Protein AF-A0A427B7B5-F1 (afdb_monomer_lite)

Sequence (213 aa):
MLGLHEHFFVAAPRDSLESLPESDGTNKLGASFETPCGRRLIKPSAYVEKIASLKPNLWASIADEVPAWVSGKRNKTSIDRTLRWLDECLALDPVCFWIGGFGLGENVEERPALLNAVTDNLPEEKVRFISGLSLPEEVLQGVASGIDLFDSTYIYHLTLGGFALIFPFEILDHNNLDFQLDDTVGDRTKINLRATIYRCVISVLLMYHTVVN

Organism: Ensete ventricosum (NCBI:txid4639)

Structure (mmCIF, N/CA/C/O backbone):
data_AF-A0A427B7B5-F1
#
_entry.id   AF-A0A427B7B5-F1
#
loop_
_atom_site.group_PDB
_atom_site.id
_atom_site.type_symbol
_atom_site.label_atom_id
_atom_site.label_alt_id
_atom_site.label_comp_id
_atom_site.label_asym_id
_atom_site.label_entity_id
_atom_site.label_seq_id
_atom_site.pdbx_PDB_ins_code
_atom_site.Cartn_x
_atom_site.Cartn_y
_atom_site.Cartn_z
_atom_site.occupancy
_atom_site.B_iso_or_equiv
_atom_site.auth_seq_id
_atom_site.auth_comp_id
_atom_site.auth_asym_id
_atom_site.auth_atom_id
_atom_site.pdbx_PDB_model_num
ATOM 1 N N . MET A 1 1 ? -18.883 -5.060 -14.615 1.00 57.41 1 MET A N 1
ATOM 2 C CA . MET A 1 1 ? -17.630 -5.752 -14.233 1.00 57.41 1 MET A CA 1
ATOM 3 C C . MET A 1 1 ? -16.832 -5.971 -15.510 1.00 57.41 1 MET A C 1
ATOM 5 O O . MET A 1 1 ? -17.467 -6.184 -16.533 1.00 57.41 1 MET A O 1
ATOM 9 N N . LEU A 1 2 ? -15.503 -5.866 -15.486 1.00 76.31 2 LEU A N 1
ATOM 10 C CA . LEU A 1 2 ? -14.628 -5.733 -16.670 1.00 76.31 2 LEU A CA 1
ATOM 11 C C . LEU A 1 2 ? -14.593 -6.947 -17.637 1.00 76.31 2 LEU A C 1
ATOM 13 O O . LEU A 1 2 ? -13.726 -7.005 -18.495 1.00 76.31 2 LEU A O 1
ATOM 17 N N . GLY A 1 3 ? -15.490 -7.931 -17.508 1.00 83.69 3 GLY A N 1
ATOM 18 C CA . GLY A 1 3 ? -15.489 -9.166 -18.312 1.00 83.69 3 GLY A CA 1
ATOM 19 C C . GLY A 1 3 ? -14.344 -10.138 -17.990 1.00 83.69 3 GLY A C 1
ATOM 20 O O . GLY A 1 3 ? -14.225 -11.187 -18.610 1.00 83.69 3 GLY A O 1
ATOM 21 N N . LEU A 1 4 ? -13.512 -9.812 -17.001 1.00 86.44 4 LEU A N 1
ATOM 22 C CA . LEU A 1 4 ? -12.301 -10.538 -16.615 1.00 86.44 4 LEU A CA 1
ATOM 23 C C . LEU A 1 4 ? -12.587 -11.555 -15.499 1.00 86.44 4 LEU A C 1
ATOM 25 O O . LEU A 1 4 ? -12.067 -11.448 -14.394 1.00 86.44 4 LEU A O 1
ATOM 29 N N . HIS A 1 5 ? -13.458 -12.525 -15.765 1.00 81.62 5 HIS A N 1
ATOM 30 C CA . HIS A 1 5 ? -13.994 -13.422 -14.730 1.00 81.62 5 HIS A CA 1
ATOM 31 C C . HIS A 1 5 ? -12.963 -14.370 -14.089 1.00 81.62 5 HIS A C 1
ATOM 33 O O . HIS A 1 5 ? -13.182 -14.822 -12.972 1.00 81.62 5 HIS A O 1
ATOM 39 N N . GLU A 1 6 ? -11.847 -14.644 -14.767 1.00 88.94 6 GLU A N 1
ATOM 40 C CA . GLU A 1 6 ? -10.796 -15.566 -14.298 1.00 88.94 6 GLU A CA 1
ATOM 41 C C . GLU A 1 6 ? -9.592 -14.857 -13.654 1.00 88.94 6 GLU A C 1
ATOM 43 O O . GLU A 1 6 ? -8.565 -15.479 -13.396 1.00 88.94 6 GLU A O 1
ATOM 48 N N . HIS A 1 7 ? -9.690 -13.548 -13.415 1.00 89.69 7 HIS A N 1
ATOM 49 C CA . HIS A 1 7 ? -8.570 -12.751 -12.918 1.00 89.69 7 HIS A CA 1
ATOM 50 C C . HIS A 1 7 ? -8.693 -12.489 -11.420 1.00 89.69 7 HIS A C 1
ATOM 52 O O . HIS A 1 7 ? -9.791 -12.319 -10.888 1.00 89.69 7 HIS A O 1
ATOM 58 N N . PHE A 1 8 ? -7.542 -12.426 -10.754 1.00 88.62 8 PHE A N 1
ATOM 59 C CA . PHE A 1 8 ? -7.450 -12.043 -9.354 1.00 88.62 8 PHE A CA 1
ATOM 60 C C . PHE A 1 8 ? -7.418 -10.518 -9.230 1.00 88.62 8 PHE A C 1
ATOM 62 O O . PHE A 1 8 ? -6.579 -9.857 -9.841 1.00 88.62 8 PHE A O 1
ATOM 69 N N . PHE A 1 9 ? -8.313 -9.959 -8.421 1.00 88.94 9 PHE A N 1
ATOM 70 C CA . PHE A 1 9 ? -8.409 -8.526 -8.173 1.00 88.94 9 PHE A CA 1
ATOM 71 C C . PHE A 1 9 ? -8.019 -8.181 -6.743 1.00 88.94 9 PHE A C 1
ATOM 73 O O . PHE A 1 9 ? -8.556 -8.743 -5.787 1.00 88.94 9 PHE A O 1
ATOM 80 N N . VAL A 1 10 ? -7.140 -7.190 -6.620 1.00 87.50 10 VAL A N 1
ATOM 81 C CA . VAL A 1 10 ? -6.786 -6.541 -5.359 1.00 87.50 10 VAL A CA 1
ATOM 82 C C . VAL A 1 10 ? -7.374 -5.136 -5.383 1.00 87.50 10 VAL A C 1
ATOM 84 O O . VAL A 1 10 ? -7.145 -4.389 -6.333 1.00 87.50 10 VAL A O 1
ATOM 87 N N . ALA A 1 11 ? -8.145 -4.774 -4.362 1.00 88.44 11 ALA A N 1
ATOM 88 C CA . ALA A 1 11 ? -8.683 -3.428 -4.209 1.00 88.44 11 ALA A CA 1
ATOM 89 C C . ALA A 1 11 ? -7.918 -2.664 -3.122 1.00 88.44 11 ALA A C 1
ATOM 91 O O . ALA A 1 11 ? -7.963 -3.019 -1.943 1.00 88.44 11 ALA A O 1
ATOM 92 N N . ALA A 1 12 ? -7.245 -1.593 -3.529 1.00 84.94 12 ALA A N 1
ATOM 93 C CA . ALA A 1 12 ? -6.597 -0.646 -2.635 1.00 84.94 12 ALA A CA 1
ATOM 94 C C . ALA A 1 12 ? -7.446 0.633 -2.510 1.00 84.94 12 ALA A C 1
ATOM 96 O O . ALA A 1 12 ? -8.144 1.001 -3.460 1.00 84.94 12 ALA A O 1
ATOM 97 N N . PRO A 1 13 ? -7.397 1.339 -1.368 1.00 82.94 13 PRO A N 1
ATOM 98 C CA . PRO A 1 13 ? -8.123 2.594 -1.193 1.00 82.94 13 PRO A CA 1
ATOM 99 C C . PRO A 1 13 ? -7.545 3.750 -2.025 1.00 82.94 13 PRO A C 1
ATOM 101 O O . PRO A 1 13 ? -8.253 4.724 -2.286 1.00 82.94 13 PRO A O 1
ATOM 104 N N . ARG A 1 14 ? -6.277 3.657 -2.438 1.00 79.56 14 ARG A N 1
ATOM 105 C CA . ARG A 1 14 ? -5.535 4.684 -3.178 1.00 79.56 14 ARG A CA 1
ATOM 106 C C . ARG A 1 14 ? -4.988 4.131 -4.487 1.00 79.56 14 ARG A C 1
ATOM 108 O O . ARG A 1 14 ? -4.707 2.940 -4.589 1.00 79.56 14 ARG A O 1
ATOM 115 N N . ASP A 1 15 ? -4.803 5.036 -5.440 1.00 79.12 15 ASP A N 1
ATOM 116 C CA . ASP A 1 15 ? -3.955 4.812 -6.604 1.00 79.12 15 ASP A CA 1
ATOM 117 C C . ASP A 1 15 ? -2.549 5.334 -6.299 1.00 79.12 15 ASP A C 1
ATOM 119 O O . ASP A 1 15 ? -2.348 6.526 -6.053 1.00 79.12 15 ASP A O 1
ATOM 123 N N . SER A 1 16 ? -1.586 4.428 -6.311 1.00 75.69 16 SER A N 1
ATOM 124 C CA . SER A 1 16 ? -0.183 4.699 -6.034 1.00 75.69 16 SER A CA 1
ATOM 125 C C . SER A 1 16 ? 0.498 5.568 -7.097 1.00 75.69 16 SER A C 1
ATOM 127 O O . SER A 1 16 ? 1.581 6.089 -6.845 1.00 75.69 16 SER A O 1
ATOM 129 N N . LEU A 1 17 ? -0.105 5.725 -8.283 1.00 74.56 17 LEU A N 1
ATOM 130 C CA . LEU A 1 17 ? 0.421 6.579 -9.355 1.00 74.56 17 LEU A CA 1
ATOM 131 C C . LEU A 1 17 ? 0.153 8.068 -9.126 1.00 74.56 17 LEU A C 1
ATOM 133 O O . LEU A 1 17 ? 0.968 8.908 -9.499 1.00 74.56 17 LEU A O 1
ATOM 137 N N . GLU A 1 18 ? -1.000 8.391 -8.545 1.00 63.97 18 GLU A N 1
ATOM 138 C CA . GLU A 1 18 ? -1.522 9.763 -8.480 1.00 63.97 18 GLU A CA 1
ATOM 139 C C . GLU A 1 18 ? -1.510 10.330 -7.053 1.00 63.97 18 GLU A C 1
ATOM 141 O O . GLU A 1 18 ? -1.676 11.534 -6.857 1.00 63.97 18 GLU A O 1
ATOM 146 N N . SER A 1 19 ? -1.327 9.486 -6.031 1.00 55.53 19 SER A N 1
ATOM 147 C CA . SER A 1 19 ? -1.556 9.893 -4.647 1.00 55.53 19 SER A CA 1
ATOM 148 C C . SER A 1 19 ? -0.258 10.091 -3.868 1.00 55.53 19 SER A C 1
ATOM 150 O O . SER A 1 19 ? 0.217 9.196 -3.176 1.00 55.53 19 SER A O 1
ATOM 152 N N . LEU A 1 20 ? 0.236 11.330 -3.832 1.00 57.28 20 LEU A N 1
ATOM 153 C CA . LEU A 1 20 ? 0.855 11.788 -2.586 1.00 57.28 20 LEU A CA 1
ATOM 154 C C . LEU A 1 20 ? -0.245 11.800 -1.506 1.00 57.28 20 LEU A C 1
ATOM 156 O O . LEU A 1 20 ? -1.394 12.137 -1.818 1.00 57.28 20 LEU A O 1
ATOM 160 N N . PRO A 1 21 ? 0.030 11.414 -0.249 1.00 58.50 21 PRO A N 1
ATOM 161 C CA . PRO A 1 21 ? -0.982 11.422 0.799 1.00 58.50 21 PRO A CA 1
ATOM 162 C C . PRO A 1 21 ? -1.262 12.863 1.239 1.00 58.50 21 PRO A C 1
ATOM 164 O O . PRO A 1 21 ? -0.837 13.314 2.303 1.00 58.50 21 PRO A O 1
ATOM 167 N N . GLU A 1 22 ? -2.005 13.617 0.434 1.00 63.38 22 GLU A N 1
ATOM 168 C CA . GLU A 1 22 ? -2.606 14.853 0.908 1.00 63.38 22 GLU A CA 1
ATOM 169 C C . GLU A 1 22 ? -3.712 14.478 1.901 1.00 63.38 22 GLU A C 1
ATOM 171 O O . GLU A 1 22 ? -4.785 13.989 1.548 1.00 63.38 22 GLU A O 1
ATOM 176 N N . SER A 1 23 ? -3.429 14.665 3.193 1.00 62.78 23 SER A N 1
ATOM 177 C CA . SER A 1 23 ? -4.386 14.385 4.278 1.00 62.78 23 SER A CA 1
ATOM 178 C C . SER A 1 23 ? -5.478 15.461 4.407 1.00 62.78 23 SER A C 1
ATOM 180 O O . SER A 1 23 ? -6.267 15.466 5.360 1.00 62.78 23 SER A O 1
ATOM 182 N N . ASP A 1 24 ? -5.516 16.401 3.465 1.00 73.00 24 ASP A N 1
ATOM 183 C CA . ASP A 1 24 ? -6.387 17.560 3.500 1.00 73.00 24 ASP A CA 1
ATOM 184 C C . ASP A 1 24 ? -7.859 17.152 3.388 1.00 73.00 24 ASP A C 1
ATOM 186 O O . ASP A 1 24 ? -8.315 16.472 2.467 1.00 73.00 24 ASP A O 1
ATOM 190 N N . GLY A 1 25 ? -8.639 17.588 4.377 1.00 78.88 25 GLY A N 1
ATOM 191 C CA . GLY A 1 25 ? -10.051 17.234 4.509 1.00 78.88 25 GLY A CA 1
ATOM 192 C C . GLY A 1 25 ? -10.315 15.914 5.241 1.00 78.88 25 GLY A C 1
ATOM 193 O O . GLY A 1 25 ? -11.463 15.693 5.647 1.00 78.88 25 GLY A O 1
ATOM 194 N N . THR A 1 26 ? -9.294 15.083 5.494 1.00 85.50 26 THR A N 1
ATOM 195 C CA . THR A 1 26 ? -9.446 13.876 6.320 1.00 85.50 26 THR A CA 1
ATOM 196 C C . THR A 1 26 ? -9.787 14.264 7.754 1.00 85.50 26 THR A C 1
ATOM 198 O O . THR A 1 26 ? -9.128 15.084 8.403 1.00 85.50 26 THR A O 1
ATOM 201 N N . ASN A 1 27 ? -10.857 13.677 8.279 1.00 90.31 27 ASN A N 1
ATOM 202 C CA . ASN A 1 27 ? -11.389 14.037 9.585 1.00 90.31 27 ASN A CA 1
ATOM 203 C C . ASN A 1 27 ? -11.905 12.801 10.321 1.00 90.31 27 ASN A C 1
ATOM 205 O O . ASN A 1 27 ? -11.733 11.678 9.877 1.00 90.31 27 ASN A O 1
ATOM 209 N N . LYS A 1 28 ? -12.533 12.999 11.481 1.00 88.44 28 LYS A N 1
ATOM 210 C CA . LYS A 1 28 ? -12.993 11.898 12.339 1.00 88.44 28 LYS A CA 1
ATOM 211 C C . LYS A 1 28 ? -14.016 10.974 11.658 1.00 88.44 28 LYS A C 1
ATOM 213 O O . LYS A 1 28 ? -14.165 9.844 12.103 1.00 88.44 28 LYS A O 1
ATOM 218 N N . LEU A 1 29 ? -14.734 11.468 10.646 1.00 89.06 29 LEU A N 1
ATOM 219 C CA . LEU A 1 29 ? -15.806 10.749 9.956 1.00 89.06 29 LEU A CA 1
ATOM 220 C C . LEU A 1 29 ? -15.298 9.857 8.818 1.00 89.06 29 LEU A C 1
ATOM 222 O O . LEU A 1 29 ? -16.028 8.958 8.413 1.00 89.06 29 LEU A O 1
ATOM 226 N N . GLY A 1 30 ? -14.110 10.117 8.268 1.00 89.94 30 GLY A N 1
ATOM 227 C CA . GLY A 1 30 ? -13.609 9.356 7.129 1.00 89.94 30 GLY A CA 1
ATOM 228 C C . GLY A 1 30 ? -12.345 9.924 6.493 1.00 89.94 30 GLY A C 1
ATOM 229 O O . GLY A 1 30 ? -11.903 11.032 6.821 1.00 89.94 30 GLY A O 1
ATOM 230 N N . ALA A 1 31 ? -11.802 9.145 5.561 1.00 90.12 31 ALA A N 1
ATOM 231 C CA . ALA A 1 31 ? -10.627 9.475 4.768 1.00 90.12 31 ALA A CA 1
ATOM 232 C C . ALA A 1 31 ? -11.010 10.318 3.544 1.00 90.12 31 ALA A C 1
ATOM 234 O O . ALA A 1 31 ? -12.053 10.107 2.919 1.00 90.12 31 ALA A O 1
ATOM 235 N N . SER A 1 32 ? -10.180 11.306 3.224 1.00 89.00 32 SER A N 1
ATOM 236 C CA . SER A 1 32 ? -10.349 12.184 2.068 1.00 89.00 32 SER A CA 1
ATOM 237 C C . SER A 1 32 ? -9.493 11.696 0.905 1.00 89.00 32 SER A C 1
ATOM 239 O O . SER A 1 32 ? -8.314 11.402 1.089 1.00 89.00 32 SER A O 1
ATOM 241 N N . PHE A 1 33 ? -10.087 11.609 -0.282 1.00 85.25 33 PHE A N 1
ATOM 242 C CA . PHE A 1 33 ? -9.450 11.152 -1.515 1.00 85.25 33 PHE A CA 1
ATOM 243 C C . PHE A 1 33 ? -9.573 12.224 -2.585 1.00 85.25 33 PHE A C 1
ATOM 245 O O . PHE A 1 33 ? -10.678 12.714 -2.836 1.00 85.25 33 PHE A O 1
ATOM 252 N N . GLU A 1 34 ? -8.461 12.561 -3.229 1.00 81.75 34 GLU A N 1
ATOM 253 C CA . GLU A 1 34 ? -8.496 13.340 -4.459 1.00 81.75 34 GLU A CA 1
ATOM 254 C C . GLU A 1 34 ? -8.877 12.433 -5.626 1.00 81.75 34 GLU A C 1
ATOM 256 O O . GLU A 1 34 ? -8.486 11.270 -5.703 1.00 81.75 34 GLU A O 1
ATOM 261 N N . THR A 1 35 ? -9.717 12.954 -6.513 1.00 82.06 35 THR A N 1
ATOM 262 C CA . THR A 1 35 ? -10.156 12.246 -7.716 1.00 82.06 35 THR A CA 1
ATOM 263 C C . THR A 1 35 ? -10.138 13.222 -8.887 1.00 82.06 35 THR A C 1
ATOM 265 O O . THR A 1 35 ? -10.223 14.433 -8.659 1.00 82.06 35 THR A O 1
ATOM 268 N N . PRO A 1 36 ? -10.165 12.746 -10.144 1.00 82.19 36 PRO A N 1
ATOM 269 C CA . PRO A 1 36 ? -10.345 13.629 -11.299 1.00 82.19 36 PRO A CA 1
ATOM 270 C C . PRO A 1 36 ? -11.621 14.493 -11.231 1.00 82.19 36 PRO A C 1
ATOM 272 O O . PRO A 1 36 ? -11.723 15.514 -11.901 1.00 82.19 36 PRO A O 1
ATOM 275 N N . CYS A 1 37 ? -12.603 14.105 -10.406 1.00 83.94 37 CYS A N 1
ATOM 276 C CA . CYS A 1 37 ? -13.848 14.842 -10.156 1.00 83.94 37 CYS A CA 1
ATOM 277 C C . CYS A 1 37 ? -13.810 15.686 -8.860 1.00 83.94 37 CYS A C 1
ATOM 279 O O . CYS A 1 37 ? -14.865 16.068 -8.330 1.00 83.94 37 CYS A O 1
ATOM 281 N N . GLY A 1 38 ? -12.611 15.936 -8.330 1.00 84.19 38 GLY A N 1
ATOM 282 C CA . GLY A 1 38 ? -12.343 16.651 -7.085 1.00 84.19 38 GLY A CA 1
ATOM 283 C C . GLY A 1 38 ? -12.373 15.770 -5.834 1.00 84.19 38 GLY A C 1
ATOM 284 O O . GLY A 1 38 ? -12.680 14.575 -5.882 1.00 84.19 38 GLY A O 1
ATOM 285 N N . ARG A 1 39 ? -12.091 16.398 -4.691 1.00 86.88 39 ARG A N 1
ATOM 286 C CA . ARG A 1 39 ? -12.034 15.761 -3.373 1.00 86.88 39 ARG A CA 1
ATOM 287 C C . ARG A 1 39 ? -13.329 15.044 -2.990 1.00 86.88 39 ARG A C 1
ATOM 289 O O . ARG A 1 39 ? -14.446 15.544 -3.193 1.00 86.88 39 ARG A O 1
ATOM 296 N N . ARG A 1 40 ? -13.188 13.875 -2.369 1.00 88.62 40 ARG A N 1
ATOM 297 C CA . ARG A 1 40 ? -14.283 13.068 -1.822 1.00 88.62 40 ARG A CA 1
ATOM 298 C C . ARG A 1 40 ? -13.919 12.551 -0.435 1.00 88.62 40 ARG A C 1
ATOM 300 O O . ARG A 1 40 ? -12.922 11.863 -0.267 1.00 88.62 40 ARG A O 1
ATOM 307 N N . LEU A 1 41 ? -14.773 12.836 0.546 1.00 91.69 41 LEU A N 1
ATOM 308 C CA . LEU A 1 41 ? -14.690 12.239 1.878 1.00 91.69 41 LEU A CA 1
ATOM 309 C C . LEU A 1 41 ? -15.443 10.904 1.884 1.00 91.69 41 LEU A C 1
ATOM 311 O O . LEU A 1 41 ? -16.647 10.876 1.616 1.00 91.69 41 LEU A O 1
ATOM 315 N N . ILE A 1 42 ? -14.757 9.815 2.215 1.00 91.31 42 ILE A N 1
ATOM 316 C CA . ILE A 1 42 ? -15.315 8.462 2.255 1.00 91.31 42 ILE A CA 1
ATOM 317 C C . ILE A 1 42 ? -15.285 7.944 3.694 1.00 91.31 42 ILE A C 1
ATOM 319 O O . ILE A 1 42 ? -14.238 7.890 4.336 1.00 91.31 42 ILE A O 1
ATOM 323 N N . LYS A 1 43 ? -16.461 7.565 4.200 1.00 92.31 43 LYS A N 1
ATOM 324 C CA . LYS A 1 43 ? -16.616 6.913 5.508 1.00 92.31 43 LYS A CA 1
ATOM 325 C C . LYS A 1 43 ? -16.222 5.432 5.416 1.00 92.31 43 LYS A C 1
ATOM 327 O O . LYS A 1 43 ? -16.439 4.855 4.347 1.00 92.31 43 LYS A O 1
ATOM 332 N N . PRO A 1 44 ? -15.758 4.794 6.506 1.00 89.69 44 PRO A N 1
ATOM 333 C CA . PRO A 1 44 ? -15.434 3.365 6.498 1.00 89.69 44 PRO A CA 1
ATOM 334 C C . PRO A 1 44 ? -16.604 2.492 6.032 1.00 89.69 44 PRO A C 1
ATOM 336 O O . PRO A 1 44 ? -16.435 1.692 5.120 1.00 89.69 44 PRO A O 1
ATOM 339 N N . SER A 1 45 ? -17.818 2.729 6.535 1.00 89.12 45 SER A N 1
ATOM 340 C CA . SER A 1 45 ? -19.015 1.999 6.089 1.00 89.12 45 SER A CA 1
ATOM 341 C C . SER A 1 45 ? -19.294 2.126 4.585 1.00 89.12 45 SER A C 1
ATOM 343 O O . SER A 1 45 ? -19.540 1.134 3.906 1.00 89.12 45 SER A O 1
ATOM 345 N N . ALA A 1 46 ? -19.185 3.335 4.031 1.00 91.50 46 ALA A N 1
ATOM 346 C CA . ALA A 1 46 ? -19.378 3.570 2.601 1.00 91.50 46 ALA A CA 1
ATOM 347 C C . ALA A 1 46 ? -18.256 2.947 1.749 1.00 91.50 46 ALA A C 1
ATOM 349 O O . ALA A 1 46 ? -18.483 2.573 0.598 1.00 91.50 46 ALA A O 1
ATOM 350 N N . TYR A 1 47 ? -17.037 2.856 2.287 1.00 91.06 47 TYR A N 1
ATOM 351 C CA . TYR A 1 47 ? -15.931 2.153 1.642 1.00 91.06 47 TYR A CA 1
ATOM 352 C C . TYR A 1 47 ? -16.198 0.645 1.579 1.00 91.06 47 TYR A C 1
ATOM 354 O O . TYR A 1 47 ? -16.150 0.052 0.504 1.00 91.06 47 TYR A O 1
ATOM 362 N N . VAL A 1 48 ? -16.569 0.060 2.716 1.00 88.50 48 VAL A N 1
ATOM 363 C CA . VAL A 1 48 ? -16.960 -1.345 2.887 1.00 88.50 48 VAL A CA 1
ATOM 364 C C . VAL A 1 48 ? -18.087 -1.732 1.919 1.00 88.50 48 VAL A C 1
ATOM 366 O O . VAL A 1 48 ? -17.967 -2.727 1.206 1.00 88.50 48 VAL A O 1
ATOM 369 N N . GLU A 1 49 ? -19.136 -0.913 1.794 1.00 90.31 49 GLU A N 1
ATOM 370 C CA . GLU A 1 49 ? -20.223 -1.129 0.821 1.00 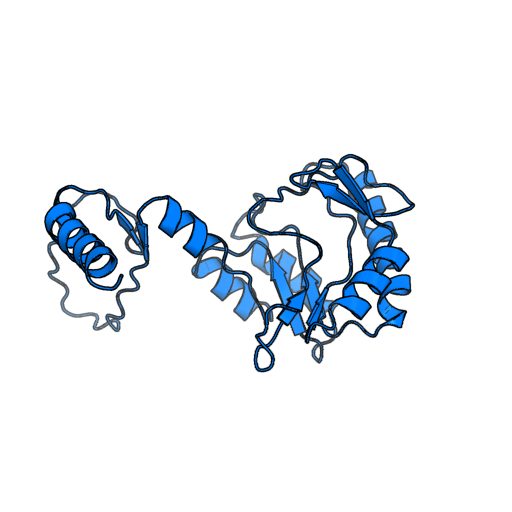90.31 49 GLU A CA 1
ATOM 371 C C . GLU A 1 49 ? -19.720 -1.168 -0.633 1.00 90.31 49 GLU A C 1
ATOM 373 O O . GLU A 1 49 ? -20.121 -2.031 -1.421 1.00 90.31 49 GLU A O 1
ATOM 378 N N . LYS A 1 50 ? -18.803 -0.261 -0.999 1.00 90.88 50 LYS A N 1
ATOM 379 C CA . LYS A 1 50 ? -18.204 -0.242 -2.341 1.00 90.88 50 LYS A CA 1
ATOM 380 C C . LYS A 1 50 ? -17.359 -1.484 -2.591 1.00 90.88 50 LYS A C 1
ATOM 382 O O . LYS A 1 50 ? -17.524 -2.107 -3.638 1.00 90.88 50 LYS A O 1
ATOM 387 N N . ILE A 1 51 ? -16.506 -1.870 -1.646 1.00 90.12 51 ILE A N 1
ATOM 388 C CA . ILE A 1 51 ? -15.686 -3.083 -1.749 1.00 90.12 51 ILE A CA 1
ATOM 389 C C . ILE A 1 51 ? -16.568 -4.322 -1.919 1.00 90.12 51 ILE A C 1
ATOM 391 O O . ILE A 1 51 ? -16.344 -5.113 -2.837 1.00 90.12 51 ILE A O 1
ATOM 395 N N . ALA A 1 52 ? -17.630 -4.447 -1.120 1.00 88.44 52 ALA A N 1
ATOM 396 C CA . ALA A 1 52 ? -18.584 -5.546 -1.237 1.00 88.44 52 ALA A CA 1
ATOM 397 C C . ALA A 1 52 ? -19.263 -5.595 -2.620 1.00 88.44 52 ALA A C 1
ATOM 399 O O . ALA A 1 52 ? -19.527 -6.679 -3.144 1.00 88.44 52 ALA A O 1
ATOM 400 N N . SER A 1 53 ? -19.514 -4.436 -3.242 1.00 90.75 53 SER A N 1
ATOM 401 C CA . SER A 1 53 ? -20.066 -4.362 -4.602 1.00 90.75 53 SER A CA 1
ATOM 402 C C . SER A 1 53 ? -19.059 -4.756 -5.692 1.00 90.75 53 SER A C 1
ATOM 404 O O . SER A 1 53 ? -19.453 -5.347 -6.699 1.00 90.75 53 SER A O 1
ATOM 406 N N . LEU A 1 54 ? -17.769 -4.462 -5.484 1.00 89.19 54 LEU A N 1
ATOM 407 C CA . LEU A 1 54 ? -16.685 -4.801 -6.409 1.00 89.19 54 LEU A CA 1
ATOM 408 C C . LEU A 1 54 ? -16.333 -6.288 -6.364 1.00 89.19 54 LEU A C 1
ATOM 410 O O . LEU A 1 54 ? -15.903 -6.825 -7.381 1.00 89.19 54 LEU A O 1
ATOM 414 N N . LYS A 1 55 ? -16.537 -6.941 -5.212 1.00 87.38 55 LYS A N 1
ATOM 415 C CA . LYS A 1 55 ? -16.188 -8.351 -4.969 1.00 87.38 55 LYS A CA 1
ATOM 416 C C . LYS A 1 55 ? -14.753 -8.689 -5.413 1.00 87.38 55 LYS A C 1
ATOM 418 O O . LYS A 1 55 ? -14.575 -9.609 -6.214 1.00 87.38 55 LYS A O 1
ATOM 423 N N . PRO A 1 56 ? -13.735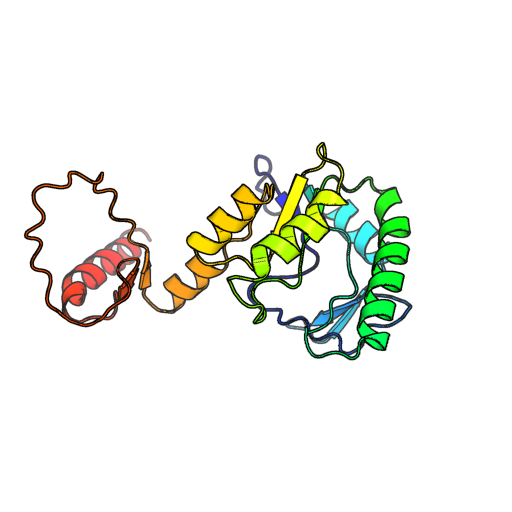 -7.938 -4.950 1.00 89.44 56 PRO A N 1
ATOM 424 C CA . PRO A 1 56 ? -12.354 -8.281 -5.247 1.00 89.44 56 PRO A CA 1
ATOM 425 C C . PRO A 1 56 ? -11.970 -9.575 -4.520 1.00 89.44 56 PRO A C 1
ATOM 427 O O . PRO A 1 56 ? -12.611 -9.974 -3.546 1.00 89.44 56 PRO A O 1
ATOM 430 N N . ASN A 1 57 ? -10.899 -10.220 -4.970 1.00 87.69 57 ASN A N 1
ATOM 431 C CA . ASN A 1 57 ? -10.350 -11.388 -4.288 1.00 87.69 57 ASN A CA 1
ATOM 432 C C . ASN A 1 57 ? -9.585 -10.992 -3.017 1.00 87.69 57 ASN A C 1
ATOM 434 O O . ASN A 1 57 ? -9.531 -11.765 -2.064 1.00 87.69 57 ASN A O 1
ATOM 438 N N . LEU A 1 58 ? -9.015 -9.785 -3.005 1.00 86.94 58 LEU A N 1
ATOM 439 C CA . LEU A 1 58 ? -8.276 -9.211 -1.888 1.00 86.94 58 LEU A CA 1
ATOM 440 C C . LEU A 1 58 ? -8.582 -7.716 -1.773 1.00 86.94 58 LEU A C 1
ATOM 442 O O . LEU A 1 58 ? -8.793 -7.045 -2.783 1.00 86.94 58 LEU A O 1
ATOM 446 N N . TRP A 1 59 ? -8.596 -7.166 -0.562 1.00 87.44 59 TRP A N 1
ATOM 447 C CA . TRP A 1 59 ? -8.801 -5.733 -0.374 1.00 87.44 59 TRP A CA 1
ATOM 448 C C . TRP A 1 59 ? -8.184 -5.218 0.920 1.00 87.44 59 TRP A C 1
ATOM 450 O O . TRP A 1 59 ? -8.091 -5.931 1.919 1.00 87.44 59 TRP A O 1
ATOM 460 N N . ALA A 1 60 ? -7.802 -3.949 0.880 1.00 85.56 60 ALA A N 1
ATOM 461 C CA . ALA A 1 60 ? -7.179 -3.221 1.970 1.00 85.56 60 ALA A CA 1
ATOM 462 C C . ALA A 1 60 ? -8.192 -2.349 2.721 1.00 85.56 60 ALA A C 1
ATOM 464 O O . ALA A 1 60 ? -9.039 -1.715 2.093 1.00 85.56 60 ALA A O 1
ATOM 465 N N . SER A 1 61 ? -8.093 -2.242 4.046 1.00 85.06 61 SER A N 1
ATOM 466 C CA . SER A 1 61 ? -8.862 -1.247 4.806 1.00 85.06 61 SER A CA 1
ATOM 467 C C . SER A 1 61 ? -8.402 0.181 4.490 1.00 85.06 61 SER A C 1
ATOM 469 O O . SER A 1 61 ? -7.240 0.407 4.159 1.00 85.06 61 SER A O 1
ATOM 471 N N . ILE A 1 62 ? -9.287 1.166 4.658 1.00 86.44 62 ILE A N 1
ATOM 472 C CA . ILE A 1 62 ? -8.885 2.580 4.610 1.00 86.44 62 ILE A CA 1
ATOM 473 C C . ILE A 1 62 ? -8.072 2.973 5.850 1.00 86.44 62 ILE A C 1
ATOM 475 O O . ILE A 1 62 ? -8.329 2.483 6.949 1.00 86.44 62 ILE A O 1
ATOM 479 N N . ALA A 1 63 ? -7.145 3.915 5.684 1.00 86.12 63 ALA A N 1
ATOM 480 C CA . ALA A 1 63 ? -6.331 4.476 6.759 1.00 86.12 63 ALA A CA 1
ATOM 481 C C . ALA A 1 63 ? -6.311 6.014 6.701 1.00 86.12 63 ALA A C 1
ATOM 483 O O . ALA A 1 63 ? -6.556 6.615 5.653 1.00 86.12 63 ALA A O 1
ATOM 484 N N . ASP A 1 64 ? -6.042 6.671 7.834 1.00 87.69 64 ASP A N 1
ATOM 485 C CA . ASP A 1 64 ? -5.750 8.112 7.871 1.00 87.69 64 ASP A CA 1
ATOM 486 C C . ASP A 1 64 ? -4.271 8.317 7.536 1.00 87.69 64 ASP A C 1
ATOM 488 O O . ASP A 1 64 ? -3.422 8.418 8.419 1.00 87.69 64 ASP A O 1
ATOM 492 N N . GLU A 1 65 ? -3.956 8.319 6.247 1.00 81.00 65 GLU A N 1
ATOM 493 C CA . GLU A 1 65 ? -2.599 8.556 5.764 1.00 81.00 65 GLU A CA 1
ATOM 494 C C . GLU A 1 65 ? -2.189 10.014 5.979 1.00 81.00 65 GLU A C 1
ATOM 496 O O . GLU A 1 65 ? -2.937 10.953 5.681 1.00 81.00 65 GLU A O 1
ATOM 501 N N . VAL A 1 66 ? -0.973 10.208 6.482 1.00 81.44 66 VAL A N 1
ATOM 502 C CA . VAL A 1 66 ? -0.395 11.526 6.733 1.00 81.44 66 VAL A CA 1
ATOM 503 C C . VAL A 1 66 ? 1.021 11.600 6.175 1.00 81.44 66 VAL A C 1
ATOM 505 O O . VAL A 1 66 ? 1.747 10.610 6.248 1.00 81.44 66 VAL A O 1
ATOM 508 N N . PRO A 1 67 ? 1.451 12.765 5.667 1.00 78.50 67 PRO A N 1
ATOM 509 C CA . PRO A 1 67 ? 2.840 12.963 5.278 1.00 78.50 67 PRO A CA 1
ATOM 510 C C . PRO A 1 67 ? 3.812 12.793 6.450 1.00 78.50 67 PRO A C 1
ATOM 512 O O . PRO A 1 67 ? 3.473 13.101 7.594 1.00 78.50 67 PRO A O 1
ATOM 515 N N . ALA A 1 68 ? 5.057 12.415 6.157 1.00 75.56 68 ALA A N 1
ATOM 516 C CA . ALA A 1 68 ? 6.096 12.201 7.170 1.00 75.56 68 ALA A CA 1
ATOM 517 C C . ALA A 1 68 ? 6.394 13.448 8.033 1.00 75.56 68 ALA A C 1
ATOM 519 O O . ALA A 1 68 ? 6.805 13.331 9.184 1.00 75.56 68 ALA A O 1
ATOM 520 N N . TRP A 1 69 ? 6.150 14.653 7.508 1.00 78.81 69 TRP A N 1
ATOM 521 C CA . TRP A 1 69 ? 6.443 15.926 8.180 1.00 78.81 69 TRP A CA 1
ATOM 522 C C . TRP A 1 69 ? 5.321 16.450 9.091 1.00 78.81 69 TRP A C 1
ATOM 524 O O . TRP A 1 69 ? 5.395 17.584 9.576 1.00 78.81 69 TRP A O 1
ATOM 534 N N . VAL A 1 70 ? 4.253 15.682 9.337 1.00 83.94 70 VAL A N 1
ATOM 535 C CA . VAL A 1 70 ? 3.215 16.118 10.284 1.00 83.94 70 VAL A CA 1
ATOM 536 C C . VAL A 1 70 ? 3.710 16.075 11.733 1.00 83.94 70 VAL A C 1
ATOM 538 O O . VAL A 1 70 ? 4.554 15.272 12.114 1.00 83.94 70 VAL A O 1
ATOM 541 N N . SER A 1 71 ? 3.132 16.917 12.597 1.00 89.06 71 SER A N 1
ATOM 542 C CA . SER A 1 71 ? 3.444 16.877 14.034 1.00 89.06 71 SER A CA 1
ATOM 543 C C . SER A 1 71 ? 3.160 15.498 14.650 1.00 89.06 71 SER A C 1
ATOM 545 O O . SER A 1 71 ? 2.180 14.842 14.290 1.00 89.06 71 SER A O 1
ATOM 547 N N . GLY A 1 72 ? 3.919 15.106 15.680 1.00 89.31 72 GLY A N 1
ATOM 548 C CA . GLY A 1 72 ? 3.681 13.843 16.397 1.00 89.31 72 GLY A CA 1
ATOM 549 C C . GLY A 1 72 ? 2.255 13.711 16.953 1.00 89.31 72 GLY A C 1
ATOM 550 O O . GLY A 1 72 ? 1.677 12.626 16.957 1.00 89.31 72 GLY A O 1
ATOM 551 N N . LYS A 1 73 ? 1.619 14.831 17.329 1.00 91.75 73 LYS A N 1
ATOM 552 C CA . LYS A 1 73 ? 0.202 14.858 17.730 1.00 91.75 73 LYS A CA 1
ATOM 553 C C . LYS A 1 73 ? -0.736 14.480 16.575 1.00 91.75 73 LYS A C 1
ATOM 555 O O . LYS A 1 73 ? -1.706 13.751 16.792 1.00 91.75 73 LYS A O 1
ATOM 560 N N . ARG A 1 74 ? -0.468 14.972 15.360 1.00 88.88 74 ARG A N 1
ATOM 561 C CA . ARG A 1 74 ? -1.244 14.636 14.155 1.00 88.88 74 ARG A CA 1
ATOM 562 C C . ARG A 1 74 ? -1.027 13.182 13.746 1.00 88.88 74 ARG A C 1
ATOM 564 O O . ARG A 1 74 ? -2.019 12.545 13.404 1.00 88.88 74 ARG A O 1
ATOM 571 N N . ASN A 1 75 ? 0.204 12.677 13.860 1.00 88.50 75 ASN A N 1
ATOM 572 C CA . ASN A 1 75 ? 0.530 11.278 13.585 1.00 88.50 75 ASN A CA 1
ATOM 573 C C . ASN A 1 75 ? -0.180 10.317 14.560 1.00 88.50 75 ASN A C 1
ATOM 575 O O . ASN A 1 75 ? -0.850 9.373 14.162 1.00 88.50 75 ASN A O 1
ATOM 579 N N . LYS A 1 76 ? -0.155 10.618 15.864 1.00 90.12 76 LYS A N 1
ATOM 580 C CA . LYS A 1 76 ? -0.922 9.829 16.843 1.00 90.12 76 LYS A CA 1
ATOM 581 C C . LYS A 1 76 ? -2.423 9.828 16.528 1.00 90.12 76 LYS A C 1
ATOM 583 O O . LYS A 1 76 ? -3.079 8.799 16.609 1.00 90.12 76 LYS A O 1
ATOM 588 N N . THR A 1 77 ? -2.953 10.980 16.114 1.00 91.38 77 THR A N 1
ATOM 589 C CA . THR A 1 77 ? -4.367 11.102 15.729 1.00 91.38 77 THR A CA 1
ATOM 590 C C . THR A 1 77 ? -4.710 10.270 14.489 1.00 91.38 77 THR A C 1
ATOM 592 O O . THR A 1 77 ? -5.817 9.736 14.437 1.00 91.38 77 THR A O 1
ATOM 595 N N . SER A 1 78 ? -3.817 10.167 13.495 1.00 89.25 78 SER A N 1
ATOM 596 C CA . SER A 1 78 ? -4.043 9.286 12.340 1.00 89.25 78 SER A CA 1
ATOM 597 C C . SER A 1 78 ? -4.056 7.825 12.753 1.00 89.25 78 SER A C 1
ATOM 599 O O . SER A 1 78 ? -4.982 7.120 12.375 1.00 89.25 78 SER A O 1
ATOM 601 N N . ILE A 1 79 ? -3.106 7.394 13.587 1.00 89.25 79 ILE A N 1
ATOM 602 C CA . ILE A 1 79 ? -3.063 6.017 14.103 1.00 89.25 79 ILE A CA 1
ATOM 603 C C . ILE A 1 79 ? -4.377 5.673 14.822 1.00 89.25 79 ILE A C 1
ATOM 605 O O . ILE A 1 79 ? -5.033 4.694 14.470 1.00 89.25 79 ILE A O 1
ATOM 609 N N . ASP A 1 80 ? -4.822 6.525 15.753 1.00 89.62 80 ASP A N 1
ATOM 610 C CA . ASP A 1 80 ? -6.067 6.312 16.506 1.00 89.62 80 ASP A CA 1
ATOM 611 C C . ASP A 1 80 ? -7.310 6.231 15.591 1.00 89.62 80 ASP A C 1
ATOM 613 O O . ASP A 1 80 ? -8.271 5.517 15.889 1.00 89.62 80 ASP A O 1
ATOM 617 N N . ARG A 1 81 ? -7.325 6.982 14.480 1.00 91.62 81 ARG A N 1
ATOM 618 C CA . ARG A 1 81 ? -8.417 6.941 13.491 1.00 91.62 81 ARG A CA 1
ATOM 619 C C . ARG A 1 81 ? -8.364 5.682 12.640 1.00 91.62 81 ARG A C 1
ATOM 621 O O . ARG A 1 81 ? -9.401 5.048 12.485 1.00 91.62 81 ARG A O 1
ATOM 628 N N . THR A 1 82 ? -7.188 5.320 12.136 1.00 89.38 82 THR A N 1
ATOM 629 C CA . THR A 1 82 ? -6.979 4.103 11.345 1.00 89.38 82 THR A CA 1
ATOM 630 C C . THR A 1 82 ? -7.417 2.870 12.123 1.00 89.38 82 THR A C 1
ATOM 632 O O . THR A 1 82 ? -8.163 2.066 11.580 1.00 89.38 82 THR A O 1
ATOM 635 N N . LEU A 1 83 ? -7.055 2.756 13.406 1.00 87.38 83 LEU A N 1
ATOM 636 C CA . LEU A 1 83 ? -7.490 1.637 14.251 1.00 87.38 83 LEU A CA 1
ATOM 637 C C . LEU A 1 83 ? -9.017 1.575 14.388 1.00 87.38 83 LEU A C 1
ATOM 639 O O . LEU A 1 83 ? -9.614 0.522 14.199 1.00 87.38 83 LEU A O 1
ATOM 643 N N . ARG A 1 84 ? -9.672 2.719 14.621 1.00 88.50 84 ARG A N 1
ATOM 644 C CA . ARG A 1 84 ? -11.141 2.771 14.697 1.00 88.50 84 ARG A CA 1
ATOM 645 C C . ARG A 1 84 ? -11.808 2.377 13.379 1.00 88.50 84 ARG A C 1
ATOM 647 O O . ARG A 1 84 ? -12.829 1.701 13.385 1.00 88.50 84 ARG A O 1
ATOM 654 N N . TRP A 1 85 ? -11.272 2.837 12.252 1.00 88.81 85 TRP A N 1
ATOM 655 C CA . TRP A 1 85 ? -11.817 2.503 10.936 1.00 88.81 85 TRP A CA 1
ATOM 656 C C . TRP A 1 85 ? -11.549 1.052 10.557 1.00 88.81 85 TRP A C 1
ATOM 658 O O . TRP A 1 85 ? -12.379 0.448 9.880 1.00 88.81 85 TRP A O 1
ATOM 668 N N . LEU A 1 86 ? -10.428 0.489 11.010 1.00 85.44 86 LEU A N 1
ATOM 669 C CA . LEU A 1 86 ? -10.123 -0.925 10.864 1.00 85.44 86 LEU A CA 1
ATOM 670 C C . LEU A 1 86 ? -11.180 -1.772 11.575 1.00 85.44 86 LEU A C 1
ATOM 672 O O . LEU A 1 86 ? -11.722 -2.664 10.934 1.00 85.44 86 LEU A O 1
ATOM 676 N N . ASP A 1 87 ? -11.556 -1.438 12.814 1.00 82.12 87 ASP A N 1
ATOM 677 C CA . ASP A 1 87 ? -12.629 -2.140 13.540 1.00 82.12 87 ASP A CA 1
ATOM 678 C C . ASP A 1 87 ? -13.952 -2.167 12.747 1.00 82.12 87 ASP A C 1
ATOM 68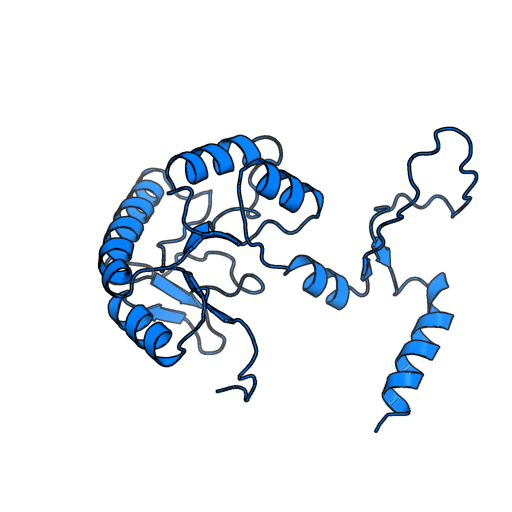0 O O . ASP A 1 87 ? -14.643 -3.185 12.714 1.00 82.12 87 ASP A O 1
ATOM 684 N N . GLU A 1 88 ? -14.291 -1.075 12.048 1.00 80.12 88 GLU A N 1
ATOM 685 C CA . GLU A 1 88 ? -15.462 -1.014 11.157 1.00 80.12 88 GLU A CA 1
ATOM 686 C C . GLU A 1 88 ? -15.284 -1.870 9.887 1.00 80.12 88 GLU A C 1
ATOM 688 O O . GLU A 1 88 ? -16.242 -2.473 9.399 1.00 80.12 88 GLU A O 1
ATOM 693 N N . CYS A 1 89 ? -14.063 -1.943 9.348 1.00 78.06 89 CYS A N 1
ATOM 694 C CA . CYS A 1 89 ? -13.729 -2.733 8.160 1.00 78.06 89 CYS A CA 1
ATOM 695 C C . CYS A 1 89 ? -13.656 -4.242 8.448 1.00 78.06 89 CYS A C 1
ATOM 697 O O . CYS A 1 89 ? -13.974 -5.042 7.566 1.00 78.06 89 CYS A O 1
ATOM 699 N N . LEU A 1 90 ? -13.296 -4.645 9.673 1.00 77.38 90 LEU A N 1
ATOM 700 C CA . LEU A 1 90 ? -13.222 -6.049 10.097 1.00 77.38 90 LEU A CA 1
ATOM 701 C C . LEU A 1 90 ? -14.560 -6.791 9.952 1.00 77.38 90 LEU A C 1
ATOM 703 O O . LEU A 1 90 ? -14.566 -8.014 9.838 1.00 77.38 90 LEU A O 1
ATOM 707 N N . ALA A 1 91 ? -15.683 -6.071 9.860 1.00 72.12 91 ALA A N 1
ATOM 708 C CA . ALA A 1 91 ? -16.996 -6.647 9.570 1.00 72.12 91 ALA A CA 1
ATOM 709 C C . ALA A 1 91 ? -17.056 -7.432 8.241 1.00 72.12 91 ALA A C 1
ATOM 711 O O . ALA A 1 91 ? -17.928 -8.286 8.084 1.00 72.12 91 ALA A O 1
ATOM 712 N N . LEU A 1 92 ? -16.148 -7.160 7.296 1.00 70.06 92 LEU A N 1
ATOM 713 C CA . LEU A 1 92 ? -16.025 -7.888 6.028 1.00 70.06 92 LEU A CA 1
ATOM 714 C C . LEU A 1 92 ? -14.846 -8.876 5.983 1.00 70.06 92 LEU A C 1
ATOM 716 O O . LEU A 1 92 ? -14.569 -9.393 4.906 1.00 70.06 92 LEU A O 1
ATOM 720 N N . ASP A 1 93 ? -14.167 -9.127 7.111 1.00 69.62 93 ASP A N 1
ATOM 721 C CA . ASP A 1 93 ? -12.946 -9.949 7.210 1.00 69.62 93 ASP A CA 1
ATOM 722 C C . ASP A 1 93 ? -11.900 -9.581 6.137 1.00 69.62 93 ASP A C 1
ATOM 724 O O . ASP A 1 93 ? -11.765 -10.266 5.118 1.00 69.62 93 ASP A O 1
ATOM 728 N N . PRO A 1 94 ? -11.160 -8.468 6.311 1.00 65.06 94 PRO A N 1
ATOM 729 C CA . PRO A 1 94 ? -10.079 -8.134 5.402 1.00 65.06 94 PRO A CA 1
ATOM 730 C C . PRO A 1 94 ? -9.071 -9.286 5.350 1.00 65.06 94 PRO A C 1
ATOM 732 O O . PRO A 1 94 ? -8.608 -9.828 6.361 1.00 65.06 94 PRO A O 1
ATOM 735 N N . VAL A 1 95 ? -8.746 -9.676 4.124 1.00 69.50 95 VAL A N 1
ATOM 736 C CA . VAL A 1 95 ? -7.874 -10.821 3.848 1.00 69.50 95 VAL A CA 1
ATOM 737 C C . VAL A 1 95 ? -6.398 -10.392 3.798 1.00 69.50 95 VAL A C 1
ATOM 739 O O . VAL A 1 95 ? -5.519 -11.237 3.949 1.00 69.50 95 VAL A O 1
ATOM 742 N N . CYS A 1 96 ? -6.111 -9.086 3.673 1.00 76.81 96 CYS A N 1
ATOM 743 C CA . CYS A 1 96 ? -4.754 -8.536 3.719 1.00 76.81 96 CYS A CA 1
ATOM 744 C C . CYS A 1 96 ? -4.627 -7.272 4.568 1.00 76.81 96 CYS A C 1
ATOM 746 O O . CYS A 1 96 ? -5.571 -6.488 4.704 1.00 76.81 96 CYS A O 1
ATOM 748 N N . PHE A 1 97 ? -3.404 -7.029 5.027 1.00 81.00 97 PHE A N 1
ATOM 749 C CA . PHE A 1 97 ? -2.977 -5.753 5.580 1.00 81.00 97 PHE A CA 1
ATOM 750 C C . PHE A 1 97 ? -2.317 -4.919 4.497 1.00 81.00 97 PHE A C 1
ATOM 752 O O . PHE A 1 97 ? -1.403 -5.385 3.820 1.00 81.00 97 PHE A O 1
ATOM 759 N N . TRP A 1 98 ? -2.780 -3.681 4.353 1.00 86.12 98 TRP A N 1
ATOM 760 C CA . TRP A 1 98 ? -2.122 -2.706 3.501 1.00 86.12 98 TRP A CA 1
ATOM 761 C C . TRP A 1 98 ? -1.174 -1.844 4.310 1.00 86.12 98 TRP A C 1
ATOM 763 O O . TRP A 1 98 ? -1.554 -1.274 5.334 1.00 86.12 98 TRP A O 1
ATOM 773 N N . ILE A 1 99 ? 0.055 -1.760 3.826 1.00 84.25 99 ILE A N 1
ATOM 774 C CA . ILE A 1 99 ? 1.131 -0.975 4.397 1.00 84.25 99 ILE A CA 1
ATOM 775 C C . ILE A 1 99 ? 1.376 0.187 3.435 1.00 84.25 99 ILE A C 1
ATOM 777 O O . ILE A 1 99 ? 1.681 -0.005 2.260 1.00 84.25 99 ILE A O 1
ATOM 781 N N . GLY A 1 100 ? 1.193 1.402 3.938 1.00 79.88 100 GLY A N 1
ATOM 782 C CA . GLY A 1 100 ? 1.400 2.638 3.190 1.00 79.88 100 GLY A CA 1
ATOM 783 C C . GLY A 1 100 ? 2.363 3.572 3.910 1.00 79.88 100 GLY A C 1
ATOM 784 O O . GLY A 1 100 ? 2.764 3.317 5.045 1.00 79.88 100 GLY A O 1
ATOM 785 N N . GLY A 1 101 ? 2.714 4.677 3.253 1.00 75.50 101 GLY A N 1
ATOM 786 C CA . GLY A 1 101 ? 3.609 5.694 3.816 1.00 75.50 101 GLY A CA 1
ATOM 787 C C . GLY A 1 101 ? 5.103 5.439 3.590 1.00 75.50 101 GLY A C 1
ATOM 788 O O . GLY A 1 101 ? 5.918 6.178 4.135 1.00 75.50 101 GLY A O 1
ATOM 789 N N . PHE A 1 102 ? 5.449 4.433 2.786 1.00 78.50 102 PHE A N 1
ATOM 790 C CA . PHE A 1 102 ? 6.806 4.170 2.305 1.00 78.50 102 PHE A CA 1
ATOM 791 C C . PHE A 1 102 ? 6.998 4.747 0.894 1.00 78.50 102 PHE A C 1
ATOM 793 O O . PHE A 1 102 ? 6.020 4.993 0.187 1.00 78.50 102 PHE A O 1
ATOM 800 N N . GLY A 1 103 ? 8.244 4.996 0.491 1.00 73.12 103 GLY A N 1
ATOM 801 C CA . GLY A 1 103 ? 8.579 5.643 -0.781 1.00 73.12 103 GLY A CA 1
ATOM 802 C C . GLY A 1 103 ? 8.342 7.156 -0.804 1.00 73.12 103 GLY A C 1
ATOM 803 O O . GLY A 1 103 ? 8.341 7.765 -1.873 1.00 73.12 103 GLY A O 1
ATOM 804 N N . LEU A 1 104 ? 8.132 7.785 0.359 1.00 70.88 104 LEU A N 1
ATOM 805 C CA . LEU A 1 104 ? 7.780 9.210 0.484 1.00 70.88 104 LEU A CA 1
ATOM 806 C C . LEU A 1 104 ? 8.931 10.072 1.021 1.00 70.88 104 LEU A C 1
ATOM 808 O O . LEU A 1 104 ? 8.716 11.212 1.441 1.00 70.88 104 LEU A O 1
ATOM 812 N N . GLY A 1 105 ? 10.150 9.535 0.995 1.00 68.69 105 GLY A N 1
ATOM 813 C CA . GLY A 1 105 ? 11.366 10.223 1.427 1.00 68.69 105 GLY A CA 1
ATOM 814 C C . GLY A 1 105 ? 11.937 9.713 2.747 1.00 68.69 105 GLY A C 1
ATOM 815 O O . GLY A 1 105 ? 12.750 10.411 3.352 1.00 68.69 105 GLY A O 1
ATOM 816 N N . GLU A 1 106 ? 11.524 8.528 3.208 1.00 76.31 106 GLU A N 1
ATOM 817 C CA . GLU A 1 106 ? 12.260 7.814 4.248 1.00 76.31 106 GLU A CA 1
ATOM 818 C C . GLU A 1 106 ? 13.674 7.467 3.772 1.00 76.31 106 GLU A C 1
ATOM 820 O O . GLU A 1 106 ? 13.917 7.290 2.574 1.00 76.31 106 GLU A O 1
ATOM 825 N N . ASN A 1 107 ? 14.613 7.354 4.712 1.00 79.56 107 ASN A N 1
ATOM 826 C CA . ASN A 1 107 ? 15.962 6.951 4.356 1.00 79.56 107 ASN A CA 1
ATOM 827 C C . ASN A 1 107 ? 16.028 5.442 4.058 1.00 79.56 107 ASN A C 1
ATOM 829 O O . ASN A 1 107 ? 15.421 4.635 4.769 1.00 79.56 107 ASN A O 1
ATOM 833 N N . VAL A 1 108 ? 16.799 5.049 3.040 1.00 79.88 108 VAL A N 1
ATOM 834 C CA . VAL A 1 108 ? 16.880 3.653 2.572 1.00 79.88 108 VAL A CA 1
ATOM 835 C C . VAL A 1 108 ? 17.416 2.729 3.669 1.00 79.88 108 VAL A C 1
ATOM 837 O O . VAL A 1 108 ? 16.972 1.588 3.787 1.00 79.88 108 VAL A O 1
ATOM 840 N N . GLU A 1 109 ? 18.323 3.219 4.513 1.00 85.19 109 GLU A N 1
ATOM 841 C CA . GLU A 1 109 ? 18.909 2.469 5.629 1.00 85.19 109 GLU A CA 1
ATOM 842 C C . GLU A 1 109 ? 17.949 2.312 6.818 1.00 85.19 109 GLU A C 1
ATOM 844 O O . GLU A 1 109 ? 18.073 1.361 7.589 1.00 85.19 109 GLU A O 1
ATOM 849 N N . GLU A 1 110 ? 16.986 3.224 6.980 1.00 85.44 110 GLU A N 1
ATOM 850 C CA . GLU A 1 110 ? 15.995 3.180 8.065 1.00 85.44 110 GLU A CA 1
ATOM 851 C C . GLU A 1 110 ? 14.780 2.321 7.697 1.00 85.44 110 GLU A C 1
ATOM 853 O O . GLU A 1 110 ? 14.108 1.770 8.576 1.00 85.44 110 GLU A O 1
ATOM 858 N N . ARG A 1 111 ? 14.515 2.162 6.396 1.00 87.69 111 ARG A N 1
ATOM 859 C CA . ARG A 1 111 ? 13.359 1.430 5.876 1.00 87.69 111 ARG A CA 1
ATOM 860 C C . ARG A 1 111 ? 13.217 0.010 6.436 1.00 87.69 111 ARG A C 1
ATOM 862 O O . ARG A 1 111 ? 12.109 -0.300 6.870 1.00 87.69 111 ARG A O 1
ATOM 869 N N . PRO A 1 112 ? 14.257 -0.849 6.499 1.00 88.81 112 PRO A N 1
ATOM 870 C CA . PRO A 1 112 ? 14.097 -2.201 7.037 1.00 88.81 112 PRO A CA 1
ATOM 871 C C . PRO A 1 112 ? 13.634 -2.205 8.496 1.00 88.81 112 PRO A C 1
ATOM 873 O O . PRO A 1 112 ? 12.798 -3.018 8.878 1.00 88.81 112 PRO A O 1
ATOM 876 N N . ALA A 1 113 ? 14.129 -1.268 9.311 1.00 89.00 113 ALA A N 1
ATOM 877 C CA . ALA A 1 113 ? 13.718 -1.154 10.707 1.00 89.00 113 ALA A CA 1
ATOM 878 C C . ALA A 1 113 ? 12.246 -0.729 10.832 1.00 89.00 113 ALA A C 1
ATOM 880 O O . ALA A 1 113 ? 11.524 -1.257 11.677 1.00 89.00 113 ALA A O 1
ATOM 881 N N . LEU A 1 114 ? 11.794 0.189 9.971 1.00 87.81 114 LEU A N 1
ATOM 882 C CA . LEU A 1 114 ? 10.395 0.618 9.910 1.00 87.81 114 LEU A CA 1
ATOM 883 C C . LEU A 1 114 ? 9.471 -0.503 9.423 1.00 87.81 114 LEU A C 1
ATOM 885 O O . LEU A 1 114 ? 8.415 -0.712 10.017 1.00 87.81 114 LEU A O 1
ATOM 889 N N . LEU A 1 115 ? 9.867 -1.229 8.373 1.00 89.25 115 LEU A N 1
ATOM 890 C CA . LEU A 1 115 ? 9.110 -2.368 7.855 1.00 89.25 115 LEU A CA 1
ATOM 891 C C . LEU A 1 115 ? 8.958 -3.443 8.928 1.00 89.25 115 LEU A C 1
ATOM 893 O O . LEU A 1 115 ? 7.828 -3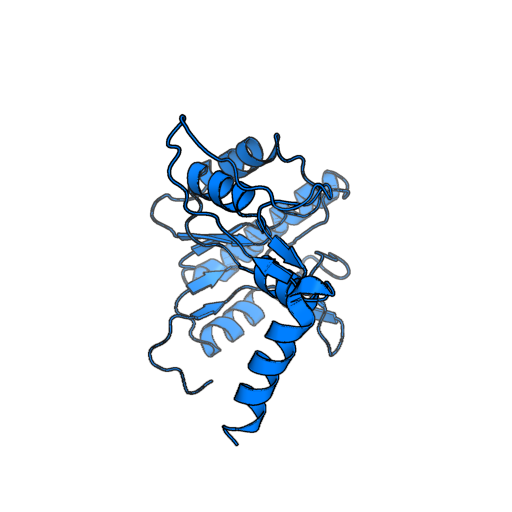.805 9.237 1.00 89.25 115 LEU A O 1
ATOM 897 N N . ASN A 1 116 ? 10.062 -3.855 9.560 1.00 90.56 116 ASN A N 1
ATOM 898 C CA . ASN A 1 116 ? 10.047 -4.865 10.620 1.00 90.56 116 ASN A CA 1
ATOM 899 C C . ASN A 1 116 ? 9.151 -4.440 11.791 1.00 90.56 116 ASN A C 1
ATOM 901 O O . ASN A 1 116 ? 8.311 -5.208 12.247 1.00 90.56 116 ASN A O 1
ATOM 905 N N . ALA A 1 117 ? 9.241 -3.177 12.224 1.00 87.44 117 ALA A N 1
ATOM 906 C CA . ALA A 1 117 ? 8.385 -2.662 13.290 1.00 87.44 117 ALA A CA 1
ATOM 907 C C . ALA A 1 117 ? 6.884 -2.750 12.954 1.00 87.44 117 ALA A C 1
ATOM 909 O O . ALA A 1 117 ? 6.067 -2.927 13.857 1.00 87.44 117 ALA A O 1
ATOM 910 N N . VAL A 1 118 ? 6.500 -2.631 11.679 1.00 87.00 118 VAL A N 1
ATOM 911 C CA . VAL A 1 118 ? 5.111 -2.830 11.245 1.00 87.00 118 VAL A CA 1
ATOM 912 C C . VAL A 1 118 ? 4.785 -4.319 11.158 1.00 87.00 118 VAL A C 1
ATOM 914 O O . VAL A 1 118 ? 3.799 -4.756 11.748 1.00 87.00 118 VAL A O 1
ATOM 917 N N . THR A 1 119 ? 5.599 -5.101 10.451 1.00 88.88 119 THR A N 1
ATOM 918 C CA . THR A 1 119 ? 5.325 -6.511 10.133 1.00 88.88 119 THR A CA 1
ATOM 919 C C . THR A 1 119 ? 5.306 -7.401 11.371 1.00 88.88 119 THR A C 1
ATOM 921 O O . THR A 1 119 ? 4.479 -8.309 11.421 1.00 88.88 119 THR A O 1
ATOM 924 N N . ASP A 1 120 ? 6.110 -7.092 12.394 1.00 88.88 120 ASP A N 1
ATOM 925 C CA . ASP A 1 120 ? 6.137 -7.796 13.689 1.00 88.88 120 ASP A CA 1
ATOM 926 C C . ASP A 1 120 ? 4.809 -7.681 14.460 1.00 88.88 120 ASP A C 1
ATOM 928 O O . ASP A 1 120 ? 4.518 -8.484 15.346 1.00 88.88 120 ASP A O 1
ATOM 932 N N . ASN A 1 121 ? 3.986 -6.679 14.134 1.00 84.00 121 ASN A N 1
ATOM 933 C CA . ASN A 1 121 ? 2.671 -6.468 14.739 1.00 84.00 121 ASN A CA 1
ATOM 934 C C . ASN A 1 121 ? 1.521 -7.029 13.883 1.00 84.00 121 ASN A C 1
ATOM 936 O O . ASN A 1 121 ? 0.354 -6.875 14.256 1.00 84.00 121 ASN A O 1
ATOM 940 N N . LEU A 1 122 ? 1.820 -7.653 12.738 1.00 84.38 122 LEU A N 1
ATOM 941 C CA . LEU A 1 122 ? 0.826 -8.204 11.820 1.00 84.38 122 LEU A CA 1
ATOM 942 C C . LEU A 1 122 ? 0.818 -9.743 11.868 1.00 84.38 122 LEU A C 1
ATOM 944 O O . LEU A 1 122 ? 1.889 -10.347 11.804 1.00 84.38 122 LEU A O 1
ATOM 948 N N . PRO A 1 123 ? -0.367 -10.387 11.900 1.00 85.56 123 PRO A N 1
ATOM 949 C CA . PRO A 1 123 ? -0.500 -11.842 11.808 1.00 85.56 123 PRO A CA 1
ATOM 950 C C . PRO A 1 123 ? 0.275 -12.429 10.624 1.00 85.56 123 PRO A C 1
ATOM 952 O O . PRO A 1 123 ? 0.185 -11.904 9.513 1.00 85.56 123 PRO A O 1
ATOM 955 N N . GLU A 1 124 ? 1.002 -13.524 10.848 1.00 87.25 124 GLU A N 1
ATOM 956 C CA . GLU A 1 124 ? 1.812 -14.183 9.813 1.00 87.25 124 GLU A CA 1
ATOM 957 C C . GLU A 1 124 ? 0.969 -14.869 8.736 1.00 87.25 124 GLU A C 1
ATOM 959 O O . GLU A 1 124 ? 1.413 -15.014 7.601 1.00 87.25 124 GLU A O 1
ATOM 964 N N . GLU A 1 125 ? -0.264 -15.253 9.057 1.00 87.50 125 GLU A N 1
ATOM 965 C CA . GLU A 1 125 ? -1.153 -15.984 8.152 1.00 87.50 125 GLU A CA 1
ATOM 966 C C . GLU A 1 125 ? -1.904 -15.076 7.165 1.00 87.50 125 GLU A C 1
ATOM 968 O O . GLU A 1 125 ? -2.636 -15.567 6.300 1.00 87.50 125 GLU A O 1
ATOM 973 N N . LYS A 1 126 ? -1.780 -13.751 7.307 1.00 85.06 126 LYS A N 1
ATOM 974 C CA . LYS A 1 126 ? -2.487 -12.762 6.485 1.00 85.06 126 LYS A CA 1
ATOM 975 C C . LYS A 1 126 ? -1.504 -12.082 5.534 1.00 85.06 126 LYS A C 1
ATOM 977 O O . LYS A 1 126 ? -0.428 -11.660 5.937 1.00 85.06 126 LYS A O 1
ATOM 982 N N . VAL A 1 127 ? -1.930 -11.914 4.282 1.00 89.81 127 VAL A N 1
ATOM 983 C CA . VAL A 1 127 ? -1.123 -11.288 3.224 1.00 89.81 127 VAL A CA 1
ATOM 984 C C . VAL A 1 127 ? -0.772 -9.849 3.602 1.00 89.81 127 VAL A C 1
ATOM 986 O O . VAL A 1 127 ? -1.654 -9.066 3.975 1.00 89.81 127 VAL A O 1
ATOM 989 N N . ARG A 1 128 ? 0.498 -9.479 3.450 1.00 90.81 128 ARG A N 1
ATOM 990 C CA . ARG A 1 128 ? 1.009 -8.119 3.649 1.00 90.81 128 ARG A CA 1
ATOM 991 C C . ARG A 1 128 ? 1.256 -7.469 2.290 1.00 90.81 128 ARG A C 1
ATOM 993 O O . ARG A 1 128 ? 2.169 -7.845 1.559 1.00 90.81 128 ARG A O 1
ATOM 1000 N N . PHE A 1 129 ? 0.414 -6.503 1.944 1.00 89.75 129 PHE A N 1
ATOM 1001 C CA . PHE A 1 129 ? 0.484 -5.741 0.701 1.00 89.75 129 PHE A CA 1
ATOM 1002 C C . PHE A 1 129 ? 1.062 -4.356 0.983 1.00 89.75 129 PHE A C 1
ATOM 1004 O O . PHE A 1 129 ? 0.523 -3.635 1.818 1.00 89.75 129 PHE A O 1
ATOM 1011 N N . ILE A 1 130 ? 2.130 -3.966 0.293 1.00 88.19 130 ILE A N 1
ATOM 1012 C CA . ILE A 1 130 ? 2.726 -2.635 0.426 1.00 88.19 130 ILE A CA 1
ATOM 1013 C C . ILE A 1 130 ? 2.529 -1.810 -0.841 1.00 88.19 130 ILE A C 1
ATOM 1015 O O . ILE A 1 130 ? 2.567 -2.338 -1.953 1.00 88.19 130 ILE A O 1
ATOM 1019 N N . SER A 1 131 ? 2.358 -0.504 -0.650 1.00 86.06 131 SER A N 1
ATOM 1020 C CA . SER A 1 131 ? 2.473 0.485 -1.715 1.00 86.06 131 SER A CA 1
ATOM 1021 C C . SER A 1 131 ? 3.664 1.409 -1.483 1.00 86.06 131 SER A C 1
ATOM 1023 O O . SER A 1 131 ? 3.915 1.823 -0.348 1.00 86.06 131 SER A O 1
ATOM 1025 N N . GLY A 1 132 ? 4.374 1.739 -2.565 1.00 80.88 132 GLY A N 1
ATOM 1026 C CA . GLY A 1 132 ? 5.413 2.777 -2.575 1.00 80.88 132 GLY A CA 1
ATOM 1027 C C . GLY A 1 132 ? 6.856 2.268 -2.586 1.00 80.88 132 GLY A C 1
ATOM 1028 O O . GLY A 1 132 ? 7.773 3.072 -2.718 1.00 80.88 132 GLY A O 1
ATOM 1029 N N . LEU A 1 133 ? 7.079 0.951 -2.531 1.00 86.25 133 LEU A N 1
ATOM 1030 C CA . LEU A 1 133 ? 8.398 0.360 -2.780 1.00 86.25 133 LEU A CA 1
ATOM 1031 C C . LEU A 1 133 ? 8.522 0.039 -4.266 1.00 86.25 133 LEU A C 1
ATOM 1033 O O . LEU A 1 133 ? 7.908 -0.901 -4.764 1.00 86.25 133 LEU A O 1
ATOM 1037 N N . SER A 1 134 ? 9.273 0.868 -4.977 1.00 82.31 134 SER A N 1
ATOM 1038 C CA . SER A 1 134 ? 9.225 0.944 -6.436 1.00 82.31 134 SER A CA 1
ATOM 1039 C C . SER A 1 134 ? 10.493 0.412 -7.091 1.00 82.31 134 SER A C 1
ATOM 1041 O O . SER A 1 134 ? 10.415 -0.226 -8.144 1.00 82.31 134 SER A O 1
ATOM 1043 N N . LEU A 1 135 ? 11.661 0.661 -6.495 1.00 82.81 135 LEU A N 1
ATOM 1044 C CA . LEU A 1 135 ? 12.919 0.186 -7.067 1.00 82.81 135 LEU A CA 1
ATOM 1045 C C . LEU A 1 135 ? 13.138 -1.299 -6.731 1.00 82.81 135 LEU A C 1
ATOM 1047 O O . LEU A 1 135 ? 12.724 -1.754 -5.660 1.00 82.81 135 LEU A O 1
ATOM 1051 N N . PRO A 1 136 ? 13.816 -2.067 -7.605 1.00 83.62 136 PRO A N 1
ATOM 1052 C CA . PRO A 1 136 ? 14.092 -3.485 -7.372 1.00 83.62 136 PRO A CA 1
ATOM 1053 C C . PRO A 1 136 ? 14.734 -3.777 -6.009 1.00 83.62 136 PRO A C 1
ATOM 1055 O O . PRO A 1 136 ? 14.364 -4.741 -5.341 1.00 83.62 136 PRO A O 1
ATOM 1058 N N . GLU A 1 137 ? 15.660 -2.931 -5.561 1.00 84.19 137 GLU A N 1
ATOM 1059 C CA . GLU A 1 137 ? 16.346 -3.078 -4.275 1.00 84.19 137 GLU A CA 1
ATOM 1060 C C . GLU A 1 137 ? 15.383 -2.897 -3.094 1.00 84.19 137 GLU A C 1
ATOM 1062 O O . GLU A 1 137 ? 15.500 -3.584 -2.081 1.00 84.19 137 GLU A O 1
ATOM 1067 N N . GLU A 1 138 ? 14.398 -2.010 -3.233 1.00 87.25 138 GLU A N 1
ATOM 1068 C CA . GLU A 1 138 ? 13.374 -1.752 -2.215 1.00 87.25 138 GLU A CA 1
ATOM 1069 C C . GLU A 1 138 ? 12.395 -2.915 -2.122 1.00 87.25 138 GLU A C 1
ATOM 1071 O O . GLU A 1 138 ? 12.013 -3.314 -1.023 1.00 87.25 138 GLU A O 1
ATOM 1076 N N . VAL A 1 139 ? 12.037 -3.507 -3.266 1.00 89.75 139 VAL A N 1
ATOM 1077 C CA . VAL A 1 139 ? 11.237 -4.735 -3.307 1.00 89.75 139 VAL A CA 1
ATOM 1078 C C . VAL A 1 139 ? 11.972 -5.861 -2.579 1.00 89.75 139 VAL A C 1
ATOM 1080 O O . VAL A 1 139 ? 11.376 -6.527 -1.735 1.00 89.75 139 VAL A O 1
ATOM 1083 N N . LEU A 1 140 ? 13.276 -6.041 -2.823 1.00 90.19 140 LEU A N 1
ATOM 1084 C CA . LEU A 1 140 ? 14.079 -7.052 -2.122 1.00 90.19 140 LEU A CA 1
ATOM 1085 C C . LEU A 1 140 ? 14.158 -6.800 -0.609 1.00 90.19 140 LEU A C 1
ATOM 1087 O O . LEU A 1 140 ? 14.060 -7.749 0.169 1.00 90.19 140 LEU A O 1
ATOM 1091 N N . GLN A 1 141 ? 14.291 -5.540 -0.183 1.00 90.38 141 GLN A N 1
ATOM 1092 C CA . GLN A 1 141 ? 14.210 -5.168 1.235 1.00 90.38 141 GLN A CA 1
ATOM 1093 C C . GLN A 1 141 ? 12.837 -5.510 1.827 1.00 90.38 141 GLN A C 1
ATOM 1095 O O . GLN A 1 141 ? 12.767 -6.095 2.904 1.00 90.38 141 GLN A O 1
ATOM 1100 N N . GLY A 1 142 ? 11.753 -5.205 1.111 1.00 92.19 142 GLY A N 1
ATOM 1101 C CA . GLY A 1 142 ? 10.396 -5.563 1.518 1.00 92.19 142 GLY A CA 1
ATOM 1102 C C . GLY A 1 142 ? 10.209 -7.070 1.675 1.00 92.19 142 GLY A C 1
ATOM 1103 O O . GLY A 1 142 ? 9.687 -7.518 2.693 1.00 92.19 142 GLY A O 1
ATOM 1104 N N . VAL A 1 143 ? 10.691 -7.861 0.712 1.00 93.94 143 VAL A N 1
ATOM 1105 C CA . VAL A 1 143 ? 10.639 -9.331 0.779 1.00 93.94 143 VAL A CA 1
ATOM 1106 C C . VAL A 1 143 ? 11.411 -9.838 1.998 1.00 93.94 143 VAL A C 1
ATOM 1108 O O . VAL A 1 143 ? 10.905 -10.680 2.736 1.00 93.94 143 VAL A O 1
ATOM 1111 N N . ALA A 1 144 ? 12.605 -9.296 2.259 1.00 93.19 144 ALA A N 1
ATOM 1112 C CA . ALA A 1 144 ? 13.398 -9.653 3.437 1.00 93.19 144 ALA A CA 1
ATOM 1113 C C . ALA A 1 144 ? 12.700 -9.296 4.766 1.00 93.19 144 ALA A C 1
ATOM 1115 O O . ALA A 1 144 ? 12.933 -9.966 5.770 1.00 93.19 144 ALA A O 1
ATOM 1116 N N . SER A 1 145 ? 11.829 -8.285 4.760 1.00 93.06 145 SER A N 1
ATOM 1117 C CA . SER A 1 145 ? 10.981 -7.888 5.890 1.00 93.06 145 SER A CA 1
ATOM 1118 C C . SER A 1 145 ? 9.623 -8.610 5.940 1.00 93.06 145 SER A C 1
ATOM 1120 O O . SER A 1 145 ? 8.800 -8.295 6.793 1.00 93.06 145 SER A O 1
ATOM 1122 N N . GLY A 1 146 ? 9.359 -9.585 5.062 1.00 92.25 146 GLY A N 1
ATOM 1123 C CA . GLY A 1 146 ? 8.134 -10.395 5.104 1.00 92.25 146 GLY A CA 1
ATOM 1124 C C . GLY A 1 146 ? 6.914 -9.769 4.420 1.00 92.25 146 GLY A C 1
ATOM 1125 O O . GLY A 1 146 ? 5.782 -10.097 4.779 1.00 92.25 146 GLY A O 1
ATOM 1126 N N . ILE A 1 147 ? 7.129 -8.863 3.463 1.00 93.75 147 ILE A N 1
ATOM 1127 C CA . ILE A 1 147 ? 6.082 -8.349 2.569 1.00 93.75 147 ILE A CA 1
ATOM 1128 C C . ILE A 1 147 ? 5.798 -9.358 1.446 1.00 93.75 147 ILE A C 1
ATOM 1130 O O . ILE A 1 147 ? 6.728 -9.866 0.819 1.00 93.75 147 ILE A O 1
ATOM 1134 N N . ASP A 1 148 ? 4.516 -9.592 1.151 1.00 92.44 148 ASP A N 1
ATOM 1135 C CA . ASP A 1 148 ? 4.066 -10.611 0.191 1.00 92.44 148 ASP A CA 1
ATOM 1136 C C . ASP A 1 148 ? 3.669 -10.033 -1.174 1.00 92.44 148 ASP A C 1
ATOM 1138 O O . ASP A 1 148 ? 3.831 -10.685 -2.207 1.00 92.44 148 ASP A O 1
ATOM 1142 N N . LEU A 1 149 ? 3.103 -8.821 -1.189 1.00 91.69 149 LEU A N 1
ATOM 1143 C CA . LEU A 1 149 ? 2.553 -8.198 -2.392 1.00 91.69 149 LEU A CA 1
ATOM 1144 C C . LEU A 1 149 ? 3.028 -6.748 -2.526 1.00 91.69 149 LEU A C 1
ATOM 1146 O O . LEU A 1 149 ? 3.026 -5.995 -1.554 1.00 91.69 149 LEU A O 1
ATOM 1150 N N . PHE A 1 150 ? 3.370 -6.356 -3.753 1.00 89.81 150 PHE A N 1
ATOM 1151 C CA . PHE A 1 150 ? 3.882 -5.032 -4.106 1.00 89.81 150 PHE A CA 1
ATOM 1152 C C . PHE A 1 150 ? 3.085 -4.456 -5.275 1.00 89.81 150 PHE A C 1
ATOM 1154 O O . PHE A 1 150 ? 2.651 -5.196 -6.164 1.00 89.81 150 PHE A O 1
ATOM 1161 N N . ASP A 1 151 ? 2.914 -3.139 -5.298 1.00 84.75 151 ASP A N 1
ATOM 1162 C CA . ASP A 1 151 ? 2.482 -2.426 -6.494 1.00 84.75 151 ASP A CA 1
ATOM 1163 C C . ASP A 1 151 ? 3.671 -2.123 -7.426 1.00 84.75 151 ASP A C 1
ATOM 1165 O O . ASP A 1 151 ? 4.825 -2.095 -7.016 1.00 84.75 151 ASP A O 1
ATOM 1169 N N . SER A 1 152 ? 3.405 -1.947 -8.725 1.00 79.88 152 SER A N 1
ATOM 1170 C CA . SER A 1 152 ? 4.453 -1.746 -9.742 1.00 79.88 152 SER A CA 1
ATOM 1171 C C . SER A 1 152 ? 4.267 -0.436 -10.508 1.00 79.88 152 SER A C 1
ATOM 1173 O O . SER A 1 152 ? 4.151 -0.397 -11.735 1.00 79.88 152 SER A O 1
ATOM 1175 N N . THR A 1 153 ? 4.224 0.674 -9.776 1.00 84.00 153 THR A N 1
ATOM 1176 C CA . THR A 1 153 ? 4.141 2.025 -10.362 1.00 84.00 153 THR A CA 1
ATOM 1177 C C . THR A 1 153 ? 5.423 2.425 -11.086 1.00 84.00 153 THR A C 1
ATOM 1179 O O . THR A 1 153 ? 5.391 3.130 -12.096 1.00 84.00 153 THR A O 1
ATOM 1182 N N . TYR A 1 154 ? 6.565 1.925 -10.618 1.00 84.38 154 TYR A N 1
ATOM 1183 C CA . TYR A 1 154 ? 7.879 2.214 -11.181 1.00 84.38 154 TYR A CA 1
ATOM 1184 C C . TYR A 1 154 ? 7.974 1.941 -12.686 1.00 84.38 154 TYR A C 1
ATOM 1186 O O . TYR A 1 154 ? 8.414 2.796 -13.458 1.00 84.38 154 TYR A O 1
ATOM 1194 N N . ILE A 1 155 ? 7.510 0.765 -13.120 1.00 86.38 155 ILE A N 1
ATOM 1195 C CA . ILE A 1 155 ? 7.590 0.334 -14.522 1.00 86.38 155 ILE A CA 1
ATOM 1196 C C . ILE A 1 155 ? 6.731 1.240 -15.408 1.00 86.38 155 ILE A C 1
ATOM 1198 O O . ILE A 1 155 ? 7.138 1.604 -16.516 1.00 86.38 155 ILE A O 1
ATOM 1202 N N . TYR A 1 156 ? 5.569 1.659 -14.905 1.00 87.88 156 TYR A N 1
ATOM 1203 C CA . TYR A 1 156 ? 4.705 2.613 -15.589 1.00 87.88 156 TYR A CA 1
ATOM 1204 C C . TYR A 1 156 ? 5.413 3.959 -15.804 1.00 87.88 156 TYR A C 1
ATOM 1206 O O . TYR A 1 156 ? 5.480 4.443 -16.938 1.00 87.88 156 TYR A O 1
ATOM 1214 N N . HIS A 1 157 ? 6.022 4.530 -14.759 1.00 85.56 157 HIS A N 1
ATOM 1215 C CA . HIS A 1 157 ? 6.745 5.802 -14.872 1.00 85.56 157 HIS A CA 1
ATOM 1216 C C . HIS A 1 157 ? 7.960 5.714 -15.803 1.00 85.56 157 HIS A C 1
ATOM 1218 O O . HIS A 1 157 ? 8.188 6.627 -16.602 1.00 85.56 157 HIS A O 1
ATOM 1224 N N . LEU A 1 158 ? 8.712 4.609 -15.760 1.00 86.44 158 LEU A N 1
ATOM 1225 C CA . LEU A 1 158 ? 9.815 4.378 -16.695 1.00 86.44 158 LEU A CA 1
ATOM 1226 C C . LEU A 1 158 ? 9.331 4.327 -18.143 1.00 86.44 158 LEU A C 1
ATOM 1228 O O . LEU A 1 158 ? 9.912 4.986 -19.010 1.00 86.44 158 LEU A O 1
ATOM 1232 N N . THR A 1 159 ? 8.234 3.613 -18.390 1.00 88.75 159 THR A N 1
ATOM 1233 C CA . THR A 1 159 ? 7.642 3.489 -19.726 1.00 88.75 159 THR A CA 1
ATOM 1234 C C . THR A 1 159 ? 7.210 4.855 -20.261 1.00 88.75 159 THR A C 1
ATOM 1236 O O . THR A 1 159 ? 7.579 5.222 -21.379 1.00 88.75 159 THR A O 1
ATOM 1239 N N . LEU A 1 160 ? 6.513 5.664 -19.454 1.00 87.56 160 LEU A N 1
ATOM 1240 C CA . LEU A 1 160 ? 6.154 7.042 -19.821 1.00 87.56 160 LEU A CA 1
ATOM 1241 C C . LEU A 1 160 ? 7.386 7.921 -20.091 1.00 87.56 160 LEU A C 1
ATOM 1243 O O . LEU A 1 160 ? 7.389 8.757 -21.004 1.00 87.56 160 LEU A O 1
ATOM 1247 N N . GLY A 1 161 ? 8.458 7.711 -19.326 1.00 87.12 161 GLY A N 1
ATOM 1248 C CA . GLY A 1 161 ? 9.745 8.373 -19.518 1.00 87.12 161 GLY A CA 1
ATOM 1249 C C . GLY A 1 161 ? 10.473 7.967 -20.805 1.00 87.12 161 GLY A C 1
ATOM 1250 O O . GLY A 1 161 ? 11.409 8.655 -21.213 1.00 87.12 161 GLY A O 1
ATOM 1251 N N . GLY A 1 162 ? 10.029 6.906 -21.487 1.00 86.19 162 GLY A N 1
ATOM 1252 C CA . GLY A 1 162 ? 10.717 6.337 -22.644 1.00 86.19 162 GLY A CA 1
ATOM 1253 C C . GLY A 1 162 ? 11.935 5.503 -22.252 1.00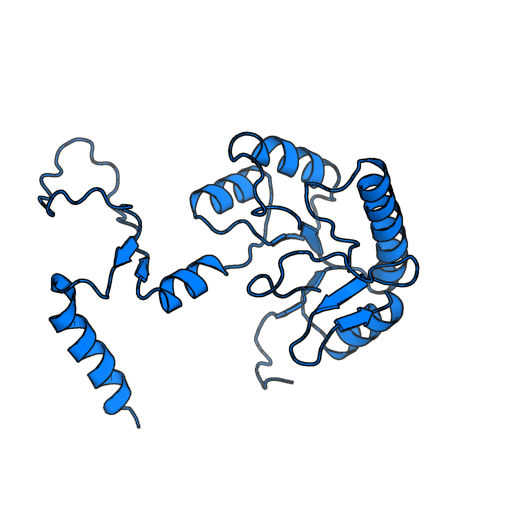 86.19 162 GLY A C 1
ATOM 1254 O O . GLY A 1 162 ? 12.915 5.469 -22.996 1.00 86.19 162 GLY A O 1
ATOM 1255 N N . PHE A 1 163 ? 11.891 4.864 -21.086 1.00 87.44 163 PHE A N 1
ATOM 1256 C CA . PHE A 1 163 ? 12.911 3.937 -20.616 1.00 87.44 163 PHE A CA 1
ATOM 1257 C C . PHE A 1 163 ? 12.396 2.500 -20.679 1.00 87.44 163 PHE A C 1
ATOM 1259 O O . PHE A 1 163 ? 11.209 2.249 -20.477 1.00 87.44 163 PHE A O 1
ATOM 1266 N N . ALA A 1 164 ? 13.304 1.560 -20.923 1.00 85.00 164 ALA A N 1
ATOM 1267 C CA . ALA A 1 164 ? 13.059 0.138 -20.717 1.00 85.00 164 ALA A CA 1
ATOM 1268 C C . ALA A 1 164 ? 13.977 -0.371 -19.606 1.00 85.00 164 ALA A C 1
ATOM 1270 O O . ALA A 1 164 ? 15.154 -0.006 -19.560 1.00 85.00 164 ALA A O 1
ATOM 1271 N N . LEU A 1 165 ? 13.434 -1.206 -18.722 1.00 83.81 165 LEU A N 1
ATOM 1272 C CA . LEU A 1 165 ? 14.231 -1.898 -17.717 1.00 83.81 165 LEU A CA 1
ATOM 1273 C C . LEU A 1 165 ? 15.108 -2.954 -18.377 1.00 83.81 165 LEU A C 1
ATOM 1275 O O . LEU A 1 165 ? 14.644 -3.711 -19.232 1.00 83.81 165 LEU A O 1
ATOM 1279 N N . ILE A 1 166 ? 16.364 -3.002 -17.949 1.00 82.38 166 ILE A N 1
ATOM 1280 C CA . ILE A 1 166 ? 17.307 -4.048 -18.313 1.00 82.38 166 ILE A CA 1
ATOM 1281 C C . ILE A 1 166 ? 17.853 -4.676 -17.034 1.00 82.38 166 ILE A C 1
ATOM 1283 O O . ILE A 1 166 ? 18.417 -4.007 -16.177 1.00 82.38 166 ILE A O 1
ATOM 1287 N N . PHE A 1 167 ? 17.684 -5.986 -16.912 1.00 71.94 167 PHE A N 1
ATOM 1288 C CA . PHE A 1 167 ? 18.304 -6.772 -15.856 1.00 71.94 167 PHE A CA 1
ATOM 1289 C C . PHE A 1 167 ? 19.315 -7.689 -16.532 1.00 71.94 167 PHE A C 1
ATOM 1291 O O . PHE A 1 167 ? 18.920 -8.743 -17.039 1.00 71.94 167 PHE A O 1
ATOM 1298 N N . PRO A 1 168 ? 20.592 -7.284 -16.644 1.00 65.81 168 PRO A N 1
ATOM 1299 C CA . PRO A 1 168 ? 21.606 -8.179 -17.173 1.00 65.81 168 PRO A CA 1
ATOM 1300 C C . PRO A 1 168 ? 21.695 -9.395 -16.246 1.00 65.81 168 PRO A C 1
ATOM 1302 O O . PRO A 1 168 ? 22.117 -9.292 -15.099 1.00 65.81 168 PRO A O 1
ATOM 1305 N N . PHE A 1 169 ? 21.252 -10.551 -16.742 1.00 51.53 169 PHE A N 1
ATOM 1306 C CA . PHE A 1 169 ? 21.282 -11.830 -16.025 1.00 51.53 169 PHE A CA 1
ATOM 1307 C C . PHE A 1 169 ? 22.661 -12.502 -16.127 1.00 51.53 169 PHE A C 1
ATOM 1309 O O . PHE A 1 169 ? 22.772 -13.724 -16.065 1.00 51.53 169 PHE A O 1
ATOM 1316 N N . GLU A 1 170 ? 23.729 -11.731 -16.339 1.00 55.62 170 GLU A N 1
ATOM 1317 C CA . GLU A 1 170 ? 25.077 -12.288 -16.331 1.00 55.62 170 GLU A CA 1
ATOM 1318 C C . GLU A 1 170 ? 25.400 -12.714 -14.900 1.00 55.62 170 GLU A C 1
ATOM 1320 O O . GLU A 1 170 ? 25.726 -11.913 -14.023 1.00 55.62 170 GLU A O 1
ATOM 1325 N N . ILE A 1 171 ? 25.224 -14.019 -14.675 1.00 48.47 171 ILE A N 1
ATOM 1326 C CA . ILE A 1 171 ? 25.780 -14.778 -13.563 1.00 48.47 171 ILE A CA 1
ATOM 1327 C C . ILE A 1 171 ? 27.210 -14.281 -13.382 1.00 48.47 171 ILE A C 1
ATOM 1329 O O . ILE A 1 171 ? 27.960 -14.219 -14.352 1.00 48.47 171 ILE A O 1
ATOM 1333 N N . LEU A 1 172 ? 27.553 -13.906 -12.151 1.00 46.84 172 LEU A N 1
ATOM 1334 C CA . LEU A 1 172 ? 28.885 -13.500 -11.718 1.00 46.84 172 LEU A CA 1
ATOM 1335 C C . LEU A 1 172 ? 29.922 -14.599 -12.022 1.00 46.84 172 LEU A C 1
ATOM 1337 O O . LEU A 1 172 ? 30.382 -15.295 -11.121 1.00 46.84 172 LEU A O 1
ATOM 1341 N N . ASP A 1 173 ? 30.321 -14.753 -13.280 1.00 43.25 173 ASP A N 1
ATOM 1342 C CA . ASP A 1 173 ? 31.601 -15.337 -13.631 1.00 43.25 173 ASP A CA 1
ATOM 1343 C C . ASP A 1 173 ? 32.622 -14.225 -13.412 1.00 43.25 173 ASP A C 1
ATOM 1345 O O . ASP A 1 173 ? 32.768 -13.293 -14.200 1.00 43.25 173 ASP A O 1
ATOM 1349 N N . HIS A 1 174 ? 33.320 -14.304 -12.282 1.00 47.75 174 HIS A N 1
ATOM 1350 C CA . HIS A 1 174 ? 34.314 -13.328 -11.829 1.00 47.75 174 HIS A CA 1
ATOM 1351 C C . HIS A 1 174 ? 35.491 -13.089 -12.801 1.00 47.75 174 HIS A C 1
ATOM 1353 O O . HIS A 1 174 ? 36.393 -12.328 -12.466 1.00 47.75 174 HIS A O 1
ATOM 1359 N N . ASN A 1 175 ? 35.506 -13.699 -13.989 1.00 41.34 175 ASN A N 1
ATOM 1360 C CA . ASN A 1 175 ? 36.659 -13.748 -14.882 1.00 41.34 175 ASN A CA 1
ATOM 1361 C C . ASN A 1 175 ? 36.284 -13.600 -16.368 1.00 41.34 175 ASN A C 1
ATOM 1363 O O . ASN A 1 175 ? 36.597 -14.496 -17.147 1.00 41.34 175 ASN A O 1
ATOM 1367 N N . ASN A 1 176 ? 35.617 -12.510 -16.761 1.00 45.16 176 ASN A N 1
ATOM 1368 C CA . ASN A 1 176 ? 35.784 -11.814 -18.057 1.00 45.16 176 ASN A CA 1
ATOM 1369 C C . ASN A 1 176 ? 34.530 -11.011 -18.395 1.00 45.16 176 ASN A C 1
ATOM 1371 O O . ASN A 1 176 ? 33.552 -11.598 -18.839 1.00 45.16 176 ASN A O 1
ATOM 1375 N N . LEU A 1 177 ? 34.588 -9.682 -18.313 1.00 40.56 177 LEU A N 1
ATOM 1376 C CA . LEU A 1 177 ? 33.607 -8.828 -18.984 1.00 40.56 177 LEU A CA 1
ATOM 1377 C C . LEU A 1 177 ? 34.305 -7.599 -19.567 1.00 40.56 177 LEU A C 1
ATOM 1379 O O . LEU A 1 177 ? 34.344 -6.529 -18.966 1.00 40.56 177 LEU A O 1
ATOM 1383 N N . ASP A 1 178 ? 34.847 -7.787 -20.769 1.00 38.53 178 ASP A N 1
ATOM 1384 C CA . ASP A 1 178 ? 35.089 -6.710 -21.726 1.00 38.53 178 ASP A CA 1
ATOM 1385 C C . ASP A 1 178 ? 33.782 -6.509 -22.515 1.00 38.53 178 ASP A C 1
ATOM 1387 O O . ASP A 1 178 ? 33.615 -6.977 -23.640 1.00 38.53 178 ASP A O 1
ATOM 1391 N N . PHE A 1 179 ? 32.802 -5.859 -21.886 1.00 41.06 179 PHE A N 1
ATOM 1392 C CA . PHE A 1 179 ? 31.678 -5.259 -22.602 1.00 41.06 179 PHE A CA 1
ATOM 1393 C C . PHE A 1 179 ? 31.929 -3.753 -22.645 1.00 41.06 179 PHE A C 1
ATOM 1395 O O . PHE A 1 179 ? 31.518 -3.001 -21.763 1.00 41.06 179 PHE A O 1
ATOM 1402 N N . GLN A 1 180 ? 32.659 -3.311 -23.671 1.00 41.44 180 GLN A N 1
ATOM 1403 C CA . GLN A 1 180 ? 32.768 -1.892 -23.996 1.00 41.44 180 GLN A CA 1
ATOM 1404 C C . GLN A 1 180 ? 31.429 -1.407 -24.564 1.00 41.44 180 GLN A C 1
ATOM 1406 O O . GLN A 1 180 ? 31.191 -1.439 -25.771 1.00 41.44 180 GLN A O 1
ATOM 1411 N N . LEU A 1 181 ? 30.546 -0.952 -23.676 1.00 44.22 181 LEU A N 1
ATOM 1412 C CA . LEU A 1 181 ? 29.476 -0.022 -24.012 1.00 44.22 181 LEU A CA 1
ATOM 1413 C C . LEU A 1 181 ? 29.780 1.299 -23.304 1.00 44.22 181 LEU A C 1
ATOM 1415 O O . LEU A 1 181 ? 29.678 1.411 -22.089 1.00 44.22 181 LEU A O 1
ATOM 1419 N N . ASP A 1 182 ? 30.233 2.226 -24.140 1.00 37.59 182 ASP A N 1
ATOM 1420 C CA . ASP A 1 182 ? 30.620 3.623 -23.946 1.00 37.59 182 ASP A CA 1
ATOM 1421 C C . ASP A 1 182 ? 30.209 4.301 -22.619 1.00 37.59 182 ASP A C 1
ATOM 1423 O O . ASP A 1 182 ? 29.034 4.367 -22.239 1.00 37.59 182 ASP A O 1
ATOM 1427 N N . ASP A 1 183 ? 31.226 4.862 -21.961 1.00 40.47 183 ASP A N 1
ATOM 1428 C CA . ASP A 1 183 ? 31.228 5.560 -20.675 1.00 40.47 183 ASP A CA 1
ATOM 1429 C C . ASP A 1 183 ? 30.387 6.849 -20.689 1.00 40.47 183 ASP A C 1
ATOM 1431 O O . ASP A 1 183 ? 30.893 7.974 -20.711 1.00 40.47 183 ASP A O 1
ATOM 1435 N N . THR A 1 184 ? 29.071 6.710 -20.566 1.00 39.28 184 THR A N 1
ATOM 1436 C CA . THR A 1 184 ? 28.237 7.788 -20.023 1.00 39.28 184 THR A CA 1
ATOM 1437 C C . THR A 1 184 ? 27.570 7.295 -18.752 1.00 39.28 184 THR A C 1
ATOM 1439 O O . THR A 1 184 ? 26.587 6.570 -18.799 1.00 39.28 184 THR A O 1
ATOM 1442 N N . VAL A 1 185 ? 28.169 7.671 -17.616 1.00 43.38 185 VAL A N 1
ATOM 1443 C CA . VAL A 1 185 ? 27.697 7.543 -16.224 1.00 43.38 185 VAL A CA 1
ATOM 1444 C C . VAL A 1 185 ? 26.168 7.427 -16.145 1.00 43.38 185 VAL A C 1
ATOM 1446 O O . VAL A 1 185 ? 25.449 8.423 -16.076 1.00 43.38 185 VAL A O 1
ATOM 1449 N N . GLY A 1 186 ? 25.670 6.196 -16.202 1.00 52.19 186 GLY A N 1
ATOM 1450 C CA . GLY A 1 186 ? 24.259 5.895 -16.379 1.00 52.19 186 GLY A CA 1
ATOM 1451 C C . GLY A 1 186 ? 23.884 4.657 -15.585 1.00 52.19 186 GLY A C 1
ATOM 1452 O O . GLY A 1 186 ? 24.658 3.708 -15.472 1.00 52.19 186 GLY A O 1
ATOM 1453 N N . ASP A 1 187 ? 22.697 4.709 -14.996 1.00 60.69 187 ASP A N 1
ATOM 1454 C CA . ASP A 1 187 ? 22.068 3.619 -14.262 1.00 60.69 187 ASP A CA 1
ATOM 1455 C C . ASP A 1 187 ? 22.017 2.342 -15.124 1.00 60.69 187 ASP A C 1
ATOM 1457 O O . ASP A 1 187 ? 21.325 2.297 -16.141 1.00 60.69 187 ASP A O 1
ATOM 1461 N N . ARG A 1 188 ? 22.769 1.307 -14.720 1.00 67.56 188 ARG A N 1
ATOM 1462 C CA . ARG A 1 188 ? 22.937 0.038 -15.458 1.00 67.56 188 ARG A CA 1
ATOM 1463 C C . ARG A 1 188 ? 21.672 -0.826 -15.495 1.00 67.56 188 ARG A C 1
ATOM 1465 O O . ARG A 1 188 ? 21.682 -1.876 -16.130 1.00 67.56 188 ARG A O 1
ATOM 1472 N N . THR A 1 189 ? 20.604 -0.401 -14.824 1.00 72.19 189 THR A N 1
ATOM 1473 C CA . THR A 1 189 ? 19.332 -1.132 -14.734 1.00 72.19 189 THR A CA 1
ATOM 1474 C C . THR A 1 189 ? 18.288 -0.666 -15.755 1.00 72.19 189 THR A C 1
ATOM 1476 O O . THR A 1 189 ? 17.204 -1.246 -15.854 1.00 72.19 189 THR A O 1
ATOM 1479 N N . LYS A 1 190 ? 18.584 0.373 -16.554 1.00 78.88 190 LYS A N 1
ATOM 1480 C CA . LYS A 1 190 ? 17.643 0.913 -17.549 1.00 78.88 190 LYS A CA 1
ATOM 1481 C C . LYS A 1 190 ? 18.324 1.484 -18.788 1.00 78.88 190 LYS A C 1
ATOM 1483 O O . LYS A 1 190 ? 19.376 2.109 -18.714 1.00 78.88 190 LYS A O 1
ATOM 1488 N N . ILE A 1 191 ? 17.663 1.351 -19.935 1.00 83.25 191 ILE A N 1
ATOM 1489 C CA . ILE A 1 191 ? 18.072 1.989 -21.193 1.00 83.25 191 ILE A CA 1
ATOM 1490 C C . ILE A 1 191 ? 17.120 3.124 -21.558 1.00 83.25 191 ILE A C 1
ATOM 1492 O O . ILE A 1 191 ? 15.901 3.000 -21.448 1.00 83.25 191 ILE A O 1
ATOM 1496 N N . ASN A 1 192 ? 17.680 4.242 -22.021 1.00 84.12 192 ASN A N 1
ATOM 1497 C CA . ASN A 1 192 ? 16.912 5.367 -22.546 1.00 84.12 192 ASN A CA 1
ATOM 1498 C C . ASN A 1 192 ? 16.580 5.123 -24.022 1.00 84.12 192 ASN A C 1
ATOM 1500 O O . ASN A 1 192 ? 17.425 5.344 -24.891 1.00 84.12 192 ASN A O 1
ATOM 1504 N N . LEU A 1 193 ? 15.343 4.723 -24.322 1.00 81.06 193 LEU A N 1
ATOM 1505 C CA . LEU A 1 193 ? 14.917 4.436 -25.695 1.00 81.06 193 LEU A CA 1
ATOM 1506 C C . LEU A 1 193 ? 14.928 5.690 -26.578 1.00 81.06 193 LEU A C 1
ATOM 1508 O O . LEU A 1 193 ? 15.066 5.583 -27.792 1.00 81.06 193 LEU A O 1
ATOM 1512 N N . ARG A 1 194 ? 14.842 6.894 -25.999 1.00 79.94 194 ARG A N 1
ATOM 1513 C CA . ARG A 1 194 ? 14.900 8.156 -26.758 1.00 79.94 194 ARG A CA 1
ATOM 1514 C C . ARG A 1 194 ? 16.311 8.492 -27.254 1.00 79.94 194 ARG A C 1
ATOM 1516 O O . ARG A 1 194 ? 16.452 9.395 -28.086 1.00 79.94 194 ARG A O 1
ATOM 1523 N N . ALA A 1 195 ? 17.343 7.797 -26.768 1.00 76.25 195 ALA A N 1
ATOM 1524 C CA . ALA A 1 195 ? 18.711 8.001 -27.224 1.00 76.25 195 ALA A CA 1
ATOM 1525 C C . ALA A 1 195 ? 18.845 7.675 -28.720 1.00 76.25 195 ALA A C 1
ATOM 1527 O O . ALA A 1 195 ? 18.248 6.734 -29.244 1.00 76.25 195 ALA A O 1
ATOM 1528 N N . THR A 1 196 ? 19.649 8.470 -29.427 1.00 66.06 196 THR A N 1
ATOM 1529 C CA . THR A 1 196 ? 19.833 8.380 -30.885 1.00 66.06 196 THR A CA 1
ATOM 1530 C C . THR A 1 196 ? 20.285 7.000 -31.349 1.00 66.06 196 THR A C 1
ATOM 1532 O O . THR A 1 196 ? 19.853 6.562 -32.412 1.00 66.06 196 THR A O 1
ATOM 1535 N N . ILE A 1 197 ? 21.067 6.292 -30.530 1.00 68.88 197 ILE A N 1
ATOM 1536 C CA . ILE A 1 197 ? 21.542 4.928 -30.799 1.00 68.88 197 ILE A CA 1
ATOM 1537 C C . ILE A 1 197 ? 20.401 3.903 -30.950 1.00 68.88 197 ILE A 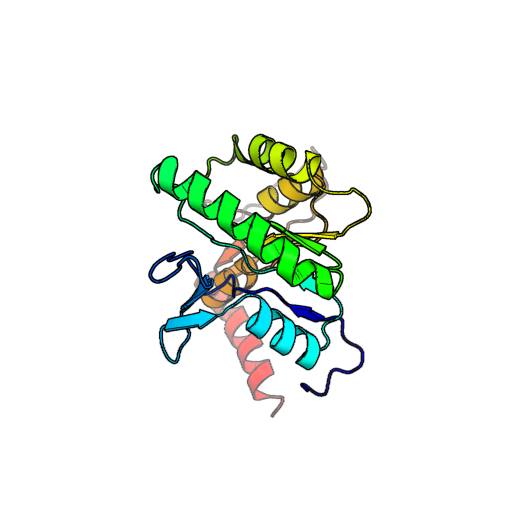C 1
ATOM 1539 O O . ILE A 1 197 ? 20.552 2.929 -31.680 1.00 68.88 197 ILE A O 1
ATOM 1543 N N . TYR A 1 198 ? 19.229 4.152 -30.349 1.00 62.31 198 TYR A N 1
ATOM 1544 C CA . TYR A 1 198 ? 18.064 3.257 -30.402 1.00 62.31 198 TYR A CA 1
ATOM 1545 C C . TYR A 1 198 ? 16.971 3.720 -31.384 1.00 62.31 198 TYR A C 1
ATOM 1547 O O . TYR A 1 198 ? 15.939 3.058 -31.524 1.00 62.31 198 TYR A O 1
ATOM 1555 N N . ARG A 1 199 ? 17.180 4.815 -32.134 1.00 58.09 199 ARG A N 1
ATOM 1556 C CA . ARG A 1 199 ? 16.181 5.336 -33.097 1.00 58.09 199 ARG A CA 1
ATOM 1557 C C . ARG A 1 199 ? 15.847 4.362 -34.233 1.00 58.09 199 ARG A C 1
ATOM 1559 O O . ARG A 1 199 ? 14.714 4.362 -34.719 1.00 58.09 199 ARG A O 1
ATOM 1566 N N . CYS A 1 200 ? 16.789 3.503 -34.622 1.00 53.09 200 CYS A N 1
ATOM 1567 C CA . CYS A 1 200 ? 16.530 2.446 -35.604 1.00 53.09 200 CYS A CA 1
ATOM 1568 C C . CYS A 1 200 ? 15.576 1.365 -35.062 1.00 53.09 200 CYS A C 1
ATOM 1570 O O . CYS A 1 200 ? 14.827 0.779 -35.837 1.00 53.09 200 CYS A O 1
ATOM 1572 N N . VAL A 1 201 ? 15.545 1.142 -33.742 1.00 51.62 201 VAL A N 1
ATOM 1573 C CA . VAL A 1 201 ? 14.700 0.126 -33.086 1.00 51.62 201 VAL A CA 1
ATOM 1574 C C . VAL A 1 201 ? 13.281 0.654 -32.833 1.00 51.62 201 VAL A C 1
ATOM 1576 O O . VAL A 1 201 ? 12.309 -0.065 -33.059 1.00 51.62 201 VAL A O 1
ATOM 1579 N N . ILE A 1 202 ? 13.132 1.936 -32.467 1.00 51.72 202 ILE A N 1
ATOM 1580 C CA . ILE A 1 202 ? 11.812 2.584 -32.298 1.00 51.72 202 ILE A CA 1
ATOM 1581 C C . ILE A 1 202 ? 10.981 2.529 -33.587 1.00 51.72 202 ILE A C 1
ATOM 1583 O O . ILE A 1 202 ? 9.774 2.294 -33.541 1.00 51.72 202 ILE A O 1
ATOM 1587 N N . SER A 1 203 ? 11.628 2.711 -34.741 1.00 47.75 203 SER A N 1
ATOM 1588 C CA . SER A 1 203 ? 10.952 2.677 -36.044 1.00 47.75 203 SER A CA 1
ATOM 1589 C C . SER A 1 203 ? 10.333 1.301 -36.335 1.00 47.75 203 SER A C 1
ATOM 1591 O O . SER A 1 203 ? 9.248 1.227 -36.906 1.00 47.75 203 SER A O 1
ATOM 1593 N N . VAL A 1 204 ? 10.972 0.215 -35.882 1.00 50.09 204 VAL A N 1
ATOM 1594 C CA . VAL A 1 204 ? 10.452 -1.155 -36.022 1.00 50.09 204 VAL A CA 1
ATOM 1595 C C . VAL A 1 204 ? 9.284 -1.400 -35.065 1.00 50.09 204 VAL A C 1
ATOM 1597 O O . VAL A 1 204 ? 8.269 -1.953 -35.481 1.00 50.09 204 VAL A O 1
ATOM 1600 N N . LEU A 1 205 ? 9.367 -0.936 -33.813 1.00 50.09 205 LEU A N 1
ATOM 1601 C CA . LEU A 1 205 ? 8.290 -1.120 -32.830 1.00 50.09 205 LEU A CA 1
ATOM 1602 C C . LEU A 1 205 ? 6.992 -0.391 -33.238 1.00 50.09 205 LEU A C 1
ATOM 1604 O O . LEU A 1 205 ? 5.899 -0.937 -33.099 1.00 50.09 205 LEU A O 1
ATOM 1608 N N . LEU A 1 206 ? 7.109 0.818 -33.803 1.00 49.59 206 LEU A N 1
ATOM 1609 C CA . LEU A 1 206 ? 5.968 1.582 -34.328 1.00 49.59 206 LEU A CA 1
ATOM 1610 C C . LEU A 1 206 ? 5.365 0.953 -35.596 1.00 49.59 206 LEU A C 1
ATOM 1612 O O . LEU A 1 206 ? 4.149 1.024 -35.797 1.00 49.59 206 LEU A O 1
ATOM 1616 N N . MET A 1 207 ? 6.176 0.293 -36.432 1.00 40.81 207 MET A N 1
ATOM 1617 C CA . MET A 1 207 ? 5.657 -0.438 -37.594 1.00 40.81 207 MET A CA 1
ATOM 1618 C C . MET A 1 207 ? 4.765 -1.615 -37.184 1.00 40.81 207 MET A C 1
ATOM 1620 O O . MET A 1 207 ? 3.718 -1.801 -37.800 1.00 40.81 207 MET A O 1
ATOM 1624 N N . TYR A 1 208 ? 5.088 -2.348 -36.113 1.00 39.22 208 TYR A N 1
ATOM 1625 C CA . TYR A 1 208 ? 4.216 -3.430 -35.628 1.00 39.22 208 TYR A CA 1
ATOM 1626 C C . TYR A 1 208 ? 2.841 -2.926 -35.171 1.00 39.22 208 TYR A C 1
ATOM 1628 O O . TYR A 1 208 ? 1.838 -3.581 -35.435 1.00 39.22 208 TYR A O 1
ATOM 1636 N N . HIS A 1 209 ? 2.754 -1.732 -34.581 1.00 42.12 209 HIS A N 1
ATOM 1637 C CA . HIS A 1 209 ? 1.465 -1.157 -34.178 1.00 42.12 209 HIS A CA 1
ATOM 1638 C C . HIS A 1 209 ? 0.616 -0.660 -35.369 1.00 42.12 209 HIS A C 1
ATOM 1640 O O . HIS A 1 209 ? -0.594 -0.472 -35.237 1.00 42.12 209 HIS A O 1
ATOM 1646 N N . THR A 1 210 ? 1.234 -0.460 -36.538 1.00 40.00 210 THR A N 1
ATOM 1647 C CA . THR A 1 210 ? 0.546 0.006 -37.757 1.00 40.00 210 THR A CA 1
ATOM 1648 C C . THR A 1 210 ? 0.095 -1.155 -38.653 1.00 40.00 210 THR A C 1
ATOM 1650 O O . THR A 1 210 ? -0.770 -0.971 -39.498 1.00 40.00 210 THR A O 1
ATOM 1653 N N . VAL A 1 211 ? 0.648 -2.359 -38.468 1.00 40.91 211 VAL A N 1
ATOM 1654 C CA . VAL A 1 211 ? 0.343 -3.545 -39.297 1.00 40.91 211 VAL A CA 1
ATOM 1655 C C . VAL A 1 211 ? -0.751 -4.441 -38.685 1.00 40.91 211 VAL A C 1
ATOM 1657 O O . VAL A 1 211 ? -1.251 -5.336 -39.358 1.00 40.91 211 VAL A O 1
ATOM 1660 N N . VAL A 1 212 ? -1.172 -4.196 -37.436 1.00 41.56 212 VAL A N 1
ATOM 1661 C CA . VAL A 1 212 ? -2.185 -5.009 -36.721 1.00 41.56 212 VAL A CA 1
ATOM 1662 C C . VAL A 1 212 ? -3.516 -4.255 -36.515 1.00 41.56 212 VAL A C 1
ATOM 1664 O O . VAL A 1 212 ? -4.234 -4.514 -35.557 1.00 41.56 212 VAL A O 1
ATOM 1667 N N . ASN A 1 213 ? -3.876 -3.332 -37.413 1.00 36.94 213 ASN A N 1
ATOM 1668 C CA . ASN A 1 213 ? -5.238 -2.779 -37.505 1.00 36.94 213 ASN A CA 1
ATOM 1669 C C . ASN A 1 213 ? -5.792 -2.925 -38.920 1.00 36.94 213 ASN A C 1
ATOM 1671 O O . ASN A 1 213 ? -5.045 -2.594 -39.867 1.00 36.94 213 ASN A O 1
#

Secondary structure (DSSP, 8-state):
--S-TTS--EE-SS-TTT-----TT-BTTBEEE--TT--EEE-HHHHHHHHHHH--SEEPPP-----TTS-HHHHHHHHHHHHHHHHHHGGG--SEEEE-S-SSS--TTTHHHHHHHHHTTS-TTSEEEESS--SHHHHHHHHHTT--EE--HHHHHHHHHTEEE--------SS------------TTEEETTSGGGHHHHHHHHHHHHH--

Foldseek 3Di:
DPPPVPDADEAEPDDLQPDDPPLPPPDLQAGWDQDPVGIDGAGLVNVLVVCVVVVGPAYEFDFSDDAPPDDPVVVVVRVVSRVVSVVVNCVVPHQAYEDERPLRDDDPVCVLVVLLVVVVPDDLNGAYEYENQEDPVSVVSNVVSNHDHYDHSNCVVCVVQQKDFDDPPPDPPVPDDPPPDDDDPDDPGIDRCPDPVNPVVVVVVVVVVVVPD

InterPro domains:
  IPR002616 tRNA-guanine(15) transglycosylase-like [PF01702] (23-91)
  IPR002616 tRNA-guanine(15) transglycosylase-like [PF01702] (96-198)
  IPR036511 Queuine tRNA-ribosyltransferase-like [G3DSA:3.20.20.105] (1-92)
  IPR036511 Queuine tRNA-ribosyltransferase-like [G3DSA:3.20.20.105] (93-206)
  IPR036511 Queuine tRNA-ribosyltransferase-like [SSF51713] (16-199)
  IPR050852 Queuine tRNA-ribosyltransferase [PTHR46064] (97-200)

pLDDT: mean 77.49, std 15.88, range [36.94, 93.94]

Radius of gyration: 21.22 Å; chains: 1; bounding box: 57×34×57 Å